Protein AF-A0AA35RRV5-F1 (afdb_monomer)

Secondary structure (DSSP, 8-state):
-HHHHTT-HHHHHHHHHHHHHH-TT-HHHHHHHHHHHHHHHHH-S-HHHIIIIIHHHHHHHHHHHHHTT---SHHHHHHHHHHHHHTT-HHHHHHHHHSTGGGG-S-HHHHHHHHHHHHHHTT-HHHHHHHHHHHHHH-TT-HHHHHHHHHHHHHHHHHHHHHHHHHHHHHHHTT-

pLDDT: mean 91.11, std 7.23, range [47.47, 96.81]

Foldseek 3Di:
DVCVVVLNLVVQLVVLVVVCVVPVLDPVSLLSNLVSLQSVLVPDPDVCCSQVPSLVVSQVSLVVCVVVVSLQALVSLVSNLVSCVVNLNLVVSLCCLVDPNVVNNPDPVVSLVSNLVSCVSVLVLVVNLVSLVVVCVVPVPPVVSVVVNVVSVVSVVVVVVVVVVVVVVVVVVVVD

Solvent-accessible surface area (backbone atoms only — not comparable to full-atom values): 9498 Å² total; per-residue (Å²): 113,70,37,62,79,75,63,40,31,68,61,37,24,54,52,24,49,53,48,22,69,76,38,71,88,45,58,66,33,52,53,47,24,38,49,22,31,49,51,42,30,70,66,41,89,50,64,63,53,18,65,72,46,31,47,55,51,33,44,55,52,46,51,52,39,52,75,68,70,66,72,81,49,45,71,57,49,52,52,47,46,52,48,30,55,77,69,70,37,45,70,63,37,37,52,43,52,76,35,78,66,27,67,50,44,83,50,64,70,59,47,52,48,58,42,40,54,24,26,60,76,67,68,36,41,70,60,32,46,56,51,43,53,56,50,37,71,76,44,74,83,46,60,71,56,54,54,52,44,54,51,39,53,52,52,51,50,51,50,55,54,51,52,56,50,53,54,52,51,51,60,54,63,76,73,114

Organism: Geodia barretti (NCBI:txid519541)

Nearest PDB structures (foldseek):
  7stx-assembly1_B  TM=9.625E-01  e=1.096E-08  Homo sapiens
  6vp9-assembly1_B  TM=9.640E-01  e=2.403E-08  Homo sapiens
  8g0l-assembly1_B  TM=9.563E-01  e=2.658E-07  Homo sapiens
  4hnx-assembly1_A  TM=7.054E-01  e=1.234E-01  Saccharomyces cerevisiae S288C
  5a31-assembly1_C  TM=7.204E-01  e=4.005E-01  Homo sapiens

Structure (mmCIF, N/CA/C/O backbone):
data_AF-A0AA35RRV5-F1
#
_entry.id   AF-A0AA35RRV5-F1
#
loop_
_atom_site.group_PDB
_atom_site.id
_atom_site.type_symbol
_atom_site.label_atom_id
_atom_site.label_alt_id
_atom_site.label_comp_id
_atom_site.label_asym_id
_atom_site.label_entity_id
_atom_site.label_seq_id
_atom_site.pdbx_PDB_ins_code
_atom_site.Cartn_x
_atom_site.Cartn_y
_atom_site.Cartn_z
_atom_site.occupancy
_atom_site.B_iso_or_equiv
_atom_site.auth_seq_id
_atom_site.auth_comp_id
_atom_site.auth_asym_id
_atom_site.auth_atom_id
_atom_site.pdbx_PDB_model_num
ATOM 1 N N . MET A 1 1 ? -21.941 7.706 11.791 1.00 73.69 1 MET A N 1
ATOM 2 C CA . MET A 1 1 ? -22.335 7.958 10.382 1.00 73.69 1 MET A CA 1
ATOM 3 C C . MET A 1 1 ? -22.720 9.409 10.072 1.00 73.69 1 MET A C 1
ATOM 5 O O . MET A 1 1 ? -22.272 9.906 9.049 1.00 73.69 1 MET A O 1
ATOM 9 N N . ALA A 1 2 ? -23.486 10.129 10.907 1.00 90.81 2 ALA A N 1
ATOM 10 C CA . ALA A 1 2 ? -23.876 11.521 10.605 1.00 90.81 2 ALA A CA 1
ATOM 11 C C . ALA A 1 2 ? -22.682 12.471 10.354 1.00 90.81 2 ALA A C 1
ATOM 13 O O . ALA A 1 2 ? -22.691 13.217 9.379 1.00 90.81 2 ALA A O 1
ATOM 14 N N . PHE A 1 3 ? -21.618 12.376 11.161 1.00 91.75 3 PHE A N 1
ATOM 15 C CA . PHE A 1 3 ? -20.411 13.197 10.983 1.00 91.75 3 PHE A CA 1
ATOM 16 C C . PHE A 1 3 ? -19.685 12.969 9.653 1.00 91.75 3 PHE A C 1
ATOM 18 O O . PHE A 1 3 ? -19.095 13.910 9.132 1.00 91.75 3 PHE A O 1
ATOM 25 N N . VAL A 1 4 ? -19.779 11.766 9.074 1.00 89.81 4 VAL A N 1
ATOM 26 C CA . VAL A 1 4 ? -19.206 11.458 7.752 1.00 89.81 4 VAL A CA 1
ATOM 27 C C . VAL A 1 4 ? -19.905 12.278 6.677 1.00 89.81 4 VAL A C 1
ATOM 29 O O . VAL A 1 4 ? -19.246 12.922 5.870 1.00 89.81 4 VAL A O 1
ATOM 32 N N . ARG A 1 5 ? -21.244 12.311 6.716 1.00 91.44 5 ARG A N 1
ATOM 33 C CA . ARG A 1 5 ? -22.073 13.039 5.743 1.00 91.44 5 ARG A CA 1
ATOM 34 C C . ARG A 1 5 ? -21.844 14.544 5.796 1.00 91.44 5 ARG A C 1
ATOM 36 O O . ARG A 1 5 ? -21.771 15.187 4.762 1.00 91.44 5 ARG A O 1
ATOM 43 N N . VAL A 1 6 ? -21.688 15.087 7.002 1.00 92.62 6 VAL A N 1
ATOM 44 C CA . VAL A 1 6 ? -21.362 16.509 7.215 1.00 92.62 6 VAL A CA 1
ATOM 45 C C . VAL A 1 6 ? -19.876 16.790 6.939 1.00 92.62 6 VAL A C 1
ATOM 47 O O . VAL A 1 6 ? -19.446 17.936 6.885 1.00 92.62 6 VAL A O 1
ATOM 50 N N . GLY A 1 7 ? -19.060 15.749 6.755 1.00 89.88 7 GLY A N 1
ATOM 51 C CA . GLY A 1 7 ? -17.643 15.885 6.460 1.00 89.88 7 GLY A CA 1
ATOM 52 C C . GLY A 1 7 ? -16.781 16.306 7.649 1.00 89.88 7 GLY A C 1
ATOM 53 O O . GLY A 1 7 ? -15.642 16.717 7.432 1.00 89.88 7 GLY A O 1
ATOM 54 N N . ASN A 1 8 ? -17.299 16.208 8.877 1.00 93.38 8 ASN A N 1
ATOM 55 C CA . ASN A 1 8 ? -16.575 16.537 10.101 1.00 93.38 8 ASN A CA 1
ATOM 56 C C . ASN A 1 8 ? -15.803 15.311 10.612 1.00 93.38 8 ASN A C 1
ATOM 58 O O . ASN A 1 8 ? -16.260 14.566 11.485 1.00 93.38 8 ASN A O 1
ATOM 62 N N . TYR A 1 9 ? -14.617 15.102 10.046 1.00 94.12 9 TYR A N 1
ATOM 63 C CA . TYR A 1 9 ? -13.812 13.907 10.303 1.00 94.12 9 TYR A CA 1
ATOM 64 C C . TYR A 1 9 ? -13.092 13.917 11.655 1.00 94.12 9 TYR A C 1
ATOM 66 O O . TYR A 1 9 ? -12.847 12.852 12.220 1.00 94.12 9 TYR A O 1
ATOM 74 N N . HIS A 1 10 ? -12.850 15.094 12.237 1.00 93.19 10 HIS A N 1
ATOM 75 C CA . HIS A 1 10 ? -12.338 15.193 13.603 1.00 93.19 10 HIS A CA 1
ATOM 76 C C . HIS A 1 10 ? -13.356 14.632 14.609 1.00 93.19 10 HIS A C 1
ATOM 78 O O . HIS A 1 10 ? -13.008 13.802 15.456 1.00 93.19 10 HIS A O 1
ATOM 84 N N . LYS A 1 11 ? -14.629 15.049 14.529 1.00 94.56 11 LYS A N 1
ATOM 85 C CA . LYS A 1 11 ? -15.677 14.503 15.408 1.00 94.56 11 LYS A CA 1
ATOM 86 C C . LYS A 1 11 ? -15.908 13.021 15.133 1.00 94.56 11 LYS A C 1
ATOM 88 O O . LYS A 1 11 ? -16.058 12.247 16.073 1.00 94.56 11 LYS A O 1
ATOM 93 N N . GLN A 1 12 ? -15.850 12.603 13.866 1.00 94.62 12 GLN A N 1
ATOM 94 C CA . GLN A 1 12 ? -15.926 11.187 13.508 1.00 94.62 12 GLN A CA 1
ATOM 95 C C . GLN A 1 12 ? -14.829 10.358 14.193 1.00 94.62 12 GLN A C 1
ATOM 97 O O . GLN A 1 12 ? -15.139 9.319 14.774 1.00 94.62 12 GLN A O 1
ATOM 102 N N . GLN A 1 13 ? -13.577 10.827 14.181 1.00 94.81 13 GLN A N 1
ATOM 103 C CA . GLN A 1 13 ? -12.460 10.152 14.843 1.00 94.81 13 GLN A CA 1
ATOM 104 C C . GLN A 1 13 ? -12.695 10.013 16.355 1.00 94.81 13 GLN A C 1
ATOM 106 O O . GLN A 1 13 ? -12.454 8.943 16.915 1.00 94.81 13 GLN A O 1
ATOM 111 N N . GLN A 1 14 ? -13.177 11.072 17.017 1.00 95.19 14 GLN A N 1
ATOM 112 C CA . GLN A 1 14 ? -13.487 11.046 18.451 1.00 95.19 14 GLN A CA 1
ATOM 113 C C . GLN A 1 14 ? -14.603 10.047 18.772 1.00 95.19 14 GLN A C 1
ATOM 115 O O . GLN A 1 14 ? -14.456 9.236 19.685 1.00 95.19 14 GLN A O 1
ATOM 120 N N . THR A 1 15 ? -15.689 10.057 17.997 1.00 94.88 15 THR A N 1
ATOM 121 C CA . THR A 1 15 ? -16.793 9.108 18.173 1.00 94.88 15 THR A CA 1
ATOM 122 C C . THR A 1 15 ? -16.344 7.669 17.920 1.00 94.88 15 THR A C 1
ATOM 124 O O . THR A 1 15 ? -16.680 6.786 18.701 1.00 94.88 15 THR A O 1
ATOM 127 N N . ALA A 1 16 ? -15.544 7.417 16.881 1.00 93.94 16 ALA A N 1
ATOM 128 C CA . ALA A 1 16 ? -15.010 6.084 16.600 1.00 93.94 16 ALA A CA 1
ATOM 129 C C . ALA A 1 16 ? -14.109 5.575 17.739 1.00 93.94 16 ALA A C 1
ATOM 131 O O . ALA A 1 16 ? -14.199 4.415 18.130 1.00 93.94 16 ALA A O 1
ATOM 132 N N . LEU A 1 17 ? -13.297 6.455 18.336 1.00 93.81 17 LEU A N 1
ATOM 133 C CA . LEU A 1 17 ? -12.502 6.115 19.515 1.00 93.81 17 LEU A CA 1
ATOM 134 C C . LEU A 1 17 ? -13.379 5.761 20.725 1.00 93.81 17 LEU A C 1
ATOM 136 O O . LEU A 1 17 ? -13.074 4.804 21.431 1.00 93.81 17 LEU A O 1
ATOM 140 N N . GLN A 1 18 ? -14.448 6.517 20.978 1.00 94.44 18 GLN A N 1
ATOM 141 C CA . GLN A 1 18 ? -15.387 6.219 22.065 1.00 94.44 18 GLN A CA 1
ATOM 142 C C . GLN A 1 18 ? -16.092 4.876 21.846 1.00 94.44 18 GLN A C 1
ATOM 144 O O . GLN A 1 18 ? -16.173 4.080 22.776 1.00 94.44 18 GLN A O 1
ATOM 149 N N . LEU A 1 19 ? -16.526 4.594 20.614 1.00 93.12 19 LEU A N 1
ATOM 150 C CA . LEU A 1 19 ? -17.143 3.317 20.250 1.00 93.12 19 LEU A CA 1
ATOM 151 C C . LEU A 1 19 ? -16.184 2.144 20.442 1.00 93.12 19 LEU A C 1
ATOM 153 O O . LEU A 1 19 ? -16.567 1.143 21.034 1.00 93.12 19 LEU A O 1
ATOM 157 N N . HIS A 1 20 ? -14.931 2.283 20.009 1.00 91.31 20 HIS A N 1
ATOM 158 C CA . HIS A 1 20 ? -13.929 1.242 20.216 1.00 91.31 20 HIS A CA 1
ATOM 159 C C . HIS A 1 20 ? -13.627 1.013 21.705 1.00 91.31 20 HIS A C 1
ATOM 161 O O . HIS A 1 20 ? -13.452 -0.121 22.127 1.00 91.31 20 HIS A O 1
ATOM 167 N N . LYS A 1 21 ? -13.611 2.069 22.531 1.00 91.94 21 LYS A N 1
ATOM 168 C CA . LYS A 1 21 ? -13.452 1.921 23.988 1.00 91.94 21 LYS A CA 1
ATOM 169 C C . LYS A 1 21 ? -14.642 1.215 24.642 1.00 91.94 21 LYS A C 1
ATOM 171 O O . LYS A 1 21 ? -14.437 0.454 25.578 1.00 91.94 21 LYS A O 1
ATOM 176 N N . ALA A 1 22 ? -15.860 1.488 24.176 1.00 93.00 22 ALA A N 1
ATOM 177 C CA . ALA A 1 22 ? -17.070 0.847 24.683 1.00 93.00 22 ALA A CA 1
ATOM 178 C C . ALA A 1 22 ? -17.194 -0.616 24.225 1.00 93.00 22 ALA A C 1
ATOM 180 O O . ALA A 1 22 ? -17.706 -1.445 24.970 1.00 93.00 22 ALA A O 1
ATOM 181 N N . PHE A 1 23 ? -16.701 -0.931 23.023 1.00 90.38 23 PHE A N 1
ATOM 182 C CA . PHE A 1 23 ? -16.765 -2.261 22.415 1.00 90.38 23 PHE A CA 1
ATOM 183 C C . PHE A 1 23 ? -15.394 -2.658 21.831 1.00 90.38 23 PHE A C 1
ATOM 185 O O . PHE A 1 23 ? -15.196 -2.566 20.613 1.00 90.38 23 PHE A O 1
ATOM 192 N N . PRO A 1 24 ? -14.434 -3.081 22.678 1.00 83.19 24 PRO A N 1
ATOM 193 C CA . PRO A 1 24 ? -13.053 -3.345 22.259 1.00 83.19 24 PRO A CA 1
ATOM 194 C C . PRO A 1 24 ? -12.903 -4.499 21.265 1.00 83.19 24 PRO A C 1
ATOM 196 O O . PRO A 1 24 ? -12.000 -4.461 20.430 1.00 83.19 24 PRO A O 1
ATOM 199 N N . ASP A 1 25 ? -13.798 -5.485 21.333 1.00 81.31 25 ASP A N 1
ATOM 200 C CA . ASP A 1 25 ? -13.761 -6.694 20.499 1.00 81.31 25 ASP A CA 1
ATOM 201 C C . ASP A 1 25 ? -14.240 -6.444 19.060 1.00 81.31 25 ASP A C 1
ATOM 203 O O . ASP A 1 25 ? -14.074 -7.282 18.178 1.00 81.31 25 ASP A O 1
ATOM 207 N N . ASN A 1 26 ? -14.831 -5.275 18.793 1.00 78.50 26 ASN A N 1
ATOM 208 C CA . ASN A 1 26 ? -15.339 -4.924 17.474 1.00 78.50 26 ASN A CA 1
ATOM 209 C C . ASN A 1 26 ? -14.251 -4.204 16.654 1.00 78.50 26 ASN A C 1
ATOM 211 O O . ASN A 1 26 ? -14.085 -2.980 16.739 1.00 78.50 26 ASN A O 1
ATOM 215 N N . GLY A 1 27 ? -13.509 -4.981 15.859 1.00 76.88 27 GLY A N 1
ATOM 216 C CA . GLY A 1 27 ? -12.431 -4.506 14.977 1.00 76.88 27 GLY A CA 1
ATOM 217 C C . GLY A 1 27 ? -12.799 -3.333 14.054 1.00 76.88 27 GLY A C 1
ATOM 218 O O . GLY A 1 27 ? -12.081 -2.324 14.044 1.00 76.88 27 GLY A O 1
ATOM 219 N N . PRO A 1 28 ? -13.974 -3.346 13.390 1.00 88.00 28 PRO A N 1
ATOM 220 C CA . PRO A 1 28 ? -14.439 -2.243 12.553 1.00 88.00 28 PRO A CA 1
ATOM 221 C C . PRO A 1 28 ? -14.373 -0.847 13.187 1.00 88.00 28 PRO A C 1
ATOM 223 O O . PRO A 1 28 ? -14.021 0.115 12.503 1.00 88.00 28 PRO A O 1
ATOM 226 N N . TYR A 1 29 ? -14.663 -0.691 14.485 1.00 91.25 29 TYR A N 1
ATOM 227 C CA . TYR A 1 29 ? -14.633 0.627 15.137 1.00 91.25 29 TYR A CA 1
ATOM 228 C C . TYR A 1 29 ? -13.220 1.209 15.229 1.00 91.25 29 TYR A C 1
ATOM 230 O O . TYR A 1 29 ? -13.038 2.427 15.107 1.00 91.25 29 TYR A O 1
ATOM 238 N N . TYR A 1 30 ? -12.214 0.348 15.384 1.00 92.12 30 TYR A N 1
ATOM 239 C CA . TYR A 1 30 ? -10.816 0.755 15.336 1.00 92.12 30 TYR A CA 1
ATOM 240 C C . TYR A 1 30 ? -10.438 1.238 13.932 1.00 92.12 30 TYR A C 1
ATOM 242 O O . TYR A 1 30 ? -9.926 2.349 13.761 1.00 92.12 30 TYR A O 1
ATOM 250 N N . CYS A 1 31 ? -10.794 0.461 12.911 1.00 93.06 31 CYS A N 1
ATOM 251 C CA . CYS A 1 31 ? -10.559 0.802 11.511 1.00 93.06 31 CYS A CA 1
ATOM 252 C C . CYS A 1 31 ? -11.310 2.076 11.085 1.00 93.06 31 CYS A C 1
ATOM 254 O O . CYS A 1 31 ? -10.772 2.891 10.338 1.00 93.06 31 CYS A O 1
ATOM 256 N N . TRP A 1 32 ? -12.502 2.348 11.625 1.00 94.50 32 TRP A N 1
ATOM 257 C CA . TRP A 1 32 ? -13.216 3.611 11.391 1.00 94.50 32 TRP A CA 1
ATOM 258 C C . TRP A 1 32 ? -12.489 4.817 11.970 1.00 94.50 32 TRP A C 1
ATOM 260 O O . TRP A 1 32 ? -12.503 5.895 11.365 1.00 94.50 32 TRP A O 1
ATOM 270 N N . ARG A 1 33 ? -11.836 4.660 13.126 1.00 94.75 33 ARG A N 1
ATOM 271 C CA . ARG A 1 33 ? -10.990 5.713 13.691 1.00 94.75 33 ARG A CA 1
ATOM 272 C C . ARG A 1 33 ? -9.816 6.002 12.759 1.00 94.75 33 ARG A C 1
ATOM 274 O O . ARG A 1 33 ? -9.567 7.172 12.478 1.00 94.75 33 ARG A O 1
ATOM 281 N N . VAL A 1 34 ? -9.139 4.966 12.263 1.00 96.00 34 VAL A N 1
ATOM 282 C CA . VAL A 1 34 ? -8.026 5.108 11.308 1.00 96.00 34 VAL A CA 1
ATOM 283 C C . VAL A 1 34 ? -8.503 5.761 10.012 1.00 96.00 34 VAL A C 1
ATOM 285 O O . VAL A 1 34 ? -7.933 6.764 9.588 1.00 96.00 34 VAL A O 1
ATOM 288 N N . MET A 1 35 ? -9.608 5.286 9.437 1.00 95.75 35 MET A N 1
ATOM 289 C CA . MET A 1 35 ? -10.195 5.868 8.230 1.00 95.75 35 MET A CA 1
ATOM 290 C C . MET A 1 35 ? -10.550 7.346 8.427 1.00 95.75 35 MET A C 1
ATOM 292 O O . MET A 1 35 ? -10.286 8.168 7.558 1.00 95.75 35 MET A O 1
ATOM 296 N N . SER A 1 36 ? -11.073 7.730 9.596 1.00 95.50 36 SER A N 1
ATOM 297 C CA . SER A 1 36 ? -11.361 9.140 9.904 1.00 95.50 36 SER A CA 1
ATOM 298 C C . SER A 1 36 ? -10.101 10.013 9.887 1.00 95.50 36 SER A C 1
ATOM 300 O O . SER A 1 36 ? -10.171 11.182 9.521 1.00 95.50 36 SER A O 1
ATOM 302 N N . ILE A 1 37 ? -8.943 9.470 10.274 1.00 95.50 37 ILE A N 1
ATOM 303 C CA . ILE A 1 37 ? -7.653 10.174 10.210 1.00 95.50 37 ILE A CA 1
ATOM 304 C C . ILE A 1 37 ? -7.185 10.296 8.758 1.00 95.50 37 ILE A C 1
ATOM 306 O O . ILE A 1 37 ? -6.778 11.376 8.338 1.00 95.50 37 ILE A O 1
ATOM 310 N N . VAL A 1 38 ? -7.313 9.229 7.966 1.00 95.31 38 VAL A N 1
ATOM 311 C CA . VAL A 1 38 ? -7.008 9.269 6.525 1.00 95.31 38 VAL A CA 1
ATOM 312 C C . VAL A 1 38 ? -7.881 10.303 5.811 1.00 95.31 38 VAL A C 1
ATOM 314 O O . VAL A 1 38 ? -7.393 11.069 4.984 1.00 95.31 38 VAL A O 1
ATOM 317 N N . MET A 1 39 ? -9.161 10.393 6.171 1.00 94.88 39 MET A N 1
ATOM 318 C CA . MET A 1 39 ? -10.071 11.391 5.612 1.00 94.88 39 MET A CA 1
ATOM 319 C C . MET A 1 39 ? -9.723 12.825 6.044 1.00 94.88 39 MET A C 1
ATOM 321 O O . MET A 1 39 ? -9.932 13.754 5.264 1.00 94.88 39 MET A O 1
ATOM 325 N N . GLN A 1 40 ? -9.162 13.023 7.245 1.00 93.50 40 GLN A N 1
ATOM 326 C CA . GLN A 1 40 ? -8.601 14.318 7.662 1.00 93.50 40 GLN A CA 1
ATOM 327 C C . GLN A 1 40 ? -7.380 14.695 6.820 1.00 93.50 40 GLN A C 1
ATOM 329 O O . GLN A 1 40 ? -7.339 15.815 6.322 1.00 93.50 40 GLN A O 1
ATOM 334 N N . ALA A 1 41 ? -6.458 13.756 6.580 1.00 93.44 41 ALA A N 1
ATOM 335 C CA . ALA A 1 41 ? -5.323 13.963 5.675 1.00 93.44 41 ALA A CA 1
ATOM 336 C C . ALA A 1 41 ? -5.769 14.296 4.243 1.00 93.44 41 ALA A C 1
ATOM 338 O O . ALA A 1 41 ? -5.157 15.113 3.570 1.00 93.44 41 ALA A O 1
ATOM 339 N N . HIS A 1 42 ? -6.849 13.675 3.765 1.00 91.19 42 HIS A N 1
ATOM 340 C CA . HIS A 1 42 ? -7.356 13.938 2.420 1.00 91.19 42 HIS A CA 1
ATOM 341 C C . HIS A 1 42 ? -8.011 15.320 2.281 1.00 91.19 42 HIS A C 1
ATOM 343 O O . HIS A 1 42 ? -7.933 15.928 1.219 1.00 91.19 42 HIS A O 1
ATOM 349 N N . LYS A 1 43 ? -8.671 15.817 3.337 1.00 89.25 43 LYS A N 1
ATOM 350 C CA . LYS A 1 43 ? -9.338 17.129 3.325 1.00 89.25 43 LYS A CA 1
ATOM 351 C C . LYS A 1 43 ? -8.470 18.291 3.785 1.00 89.25 43 LYS A C 1
ATOM 353 O O . LYS A 1 43 ? -8.894 19.433 3.619 1.00 89.25 43 LYS A O 1
ATOM 358 N N . SER A 1 44 ? -7.323 18.041 4.409 1.00 85.00 44 SER A N 1
ATOM 359 C CA . SER A 1 44 ? -6.449 19.126 4.840 1.00 85.00 44 SER A CA 1
ATOM 360 C C . SER A 1 44 ? -5.964 19.901 3.619 1.00 85.00 44 SER A C 1
ATOM 362 O O . SER A 1 44 ? -5.321 19.338 2.739 1.00 85.00 44 SER A O 1
ATOM 364 N N . THR A 1 45 ? -6.257 21.199 3.584 1.00 76.50 45 THR A N 1
ATOM 365 C CA . THR A 1 45 ? -5.728 22.136 2.582 1.00 76.50 45 THR A CA 1
ATOM 366 C C . THR A 1 45 ? -4.211 22.278 2.677 1.00 76.50 45 THR A C 1
ATOM 368 O O . THR A 1 45 ? -3.561 22.621 1.697 1.00 76.50 45 THR A O 1
ATOM 371 N N . ASP A 1 46 ? -3.651 21.991 3.852 1.00 78.38 46 ASP A N 1
ATOM 372 C CA . ASP A 1 46 ? -2.218 21.951 4.093 1.00 78.38 46 ASP A CA 1
ATOM 373 C C . ASP A 1 46 ? -1.682 20.519 3.926 1.00 78.38 46 ASP A C 1
ATOM 375 O O . ASP A 1 46 ? -1.836 19.662 4.804 1.00 78.38 46 ASP A O 1
ATOM 379 N N . GLY A 1 47 ? -1.042 20.256 2.783 1.00 75.81 47 GLY A N 1
ATOM 380 C CA . GLY A 1 47 ? -0.403 18.970 2.493 1.00 75.81 47 GLY A CA 1
ATOM 381 C C . GLY A 1 47 ? 0.724 18.611 3.472 1.00 75.81 47 GLY A C 1
ATOM 382 O O . GLY A 1 47 ? 1.035 17.430 3.640 1.00 75.81 47 GLY A O 1
ATOM 383 N N . SER A 1 48 ? 1.294 19.597 4.176 1.00 80.69 48 SER A N 1
ATOM 384 C CA . SER A 1 48 ? 2.301 19.361 5.212 1.00 80.69 48 SER A CA 1
ATOM 385 C C . SER A 1 48 ? 1.701 18.622 6.406 1.00 80.69 48 SER A C 1
ATOM 387 O O . SER A 1 48 ? 2.266 17.631 6.863 1.00 80.69 48 SER A O 1
ATOM 389 N N . LEU A 1 49 ? 0.514 19.019 6.876 1.00 84.81 49 LEU A N 1
ATOM 390 C CA . LEU A 1 49 ? -0.190 18.369 7.994 1.00 84.81 49 LEU A CA 1
ATOM 391 C C . LEU A 1 49 ? -0.610 16.926 7.671 1.00 84.81 49 LEU A C 1
ATOM 393 O O . LEU A 1 49 ? -0.515 16.042 8.529 1.00 84.81 49 LEU A O 1
ATOM 397 N N . ALA A 1 50 ? -1.028 16.668 6.428 1.00 86.31 50 ALA A N 1
ATOM 398 C CA . ALA A 1 50 ? -1.349 15.320 5.960 1.00 86.31 50 ALA A CA 1
ATOM 399 C C . ALA A 1 50 ? -0.159 14.364 6.128 1.00 86.31 50 ALA A C 1
ATOM 401 O O . ALA A 1 50 ? -0.296 13.305 6.748 1.00 86.31 50 ALA A O 1
ATOM 402 N N . ASN A 1 51 ? 1.010 14.772 5.629 1.00 86.88 51 ASN A N 1
ATOM 403 C CA . ASN A 1 51 ? 2.209 13.936 5.583 1.00 86.88 51 ASN A CA 1
ATOM 404 C C . ASN A 1 51 ? 2.991 13.916 6.903 1.00 86.88 51 ASN A C 1
ATOM 406 O O . ASN A 1 51 ? 3.559 12.886 7.256 1.00 86.88 51 ASN A O 1
ATOM 410 N N . SER A 1 52 ? 3.010 15.022 7.650 1.00 88.38 52 SER A N 1
ATOM 411 C CA . SER A 1 52 ? 3.781 15.138 8.898 1.00 88.38 52 SER A CA 1
ATOM 412 C C . SER A 1 52 ? 3.050 14.595 10.127 1.00 88.38 52 SER A C 1
ATOM 414 O O . SER A 1 52 ? 3.702 14.166 11.079 1.00 88.38 52 SER A O 1
ATOM 416 N N . MET A 1 53 ? 1.711 14.583 10.124 1.00 91.75 53 MET A N 1
ATOM 417 C CA . MET A 1 53 ? 0.925 14.252 11.315 1.00 91.75 53 MET A CA 1
ATOM 418 C C . MET A 1 53 ? -0.110 13.154 11.068 1.00 91.75 53 MET A C 1
ATOM 420 O O . MET A 1 53 ? -0.060 12.106 11.718 1.00 91.75 53 MET A O 1
ATOM 424 N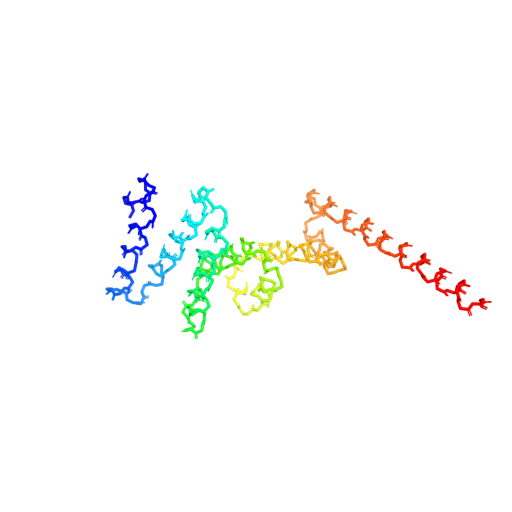 N . PHE A 1 54 ? -1.061 13.370 10.155 1.00 93.81 54 PHE A N 1
ATOM 425 C CA . PHE A 1 54 ? -2.230 12.493 10.043 1.00 93.81 54 PHE A CA 1
ATOM 426 C C . PHE A 1 54 ? -1.881 11.101 9.512 1.00 93.81 54 PHE A C 1
ATOM 428 O O . PHE A 1 54 ? -2.238 10.102 10.140 1.00 93.81 54 PHE A O 1
ATOM 435 N N . LEU A 1 55 ? -1.164 11.008 8.391 1.00 95.06 55 LEU A N 1
ATOM 436 C CA . LEU A 1 55 ? -0.784 9.712 7.831 1.00 95.06 55 LEU A CA 1
ATOM 437 C C . LEU A 1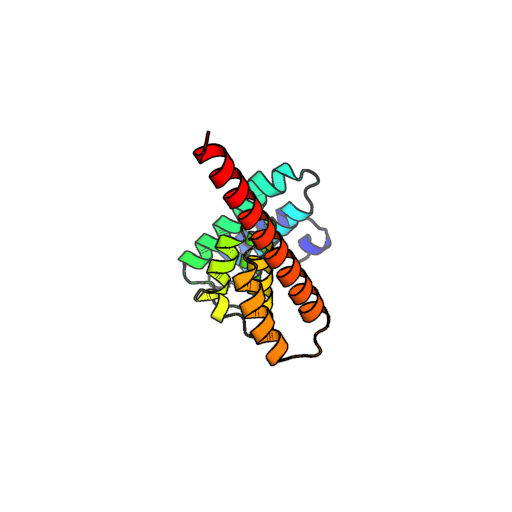 55 ? 0.167 8.935 8.760 1.00 95.06 55 LEU A C 1
ATOM 439 O O . LEU A 1 55 ? -0.096 7.752 8.978 1.00 95.06 55 LEU A O 1
ATOM 443 N N . PRO A 1 56 ? 1.219 9.532 9.364 1.00 95.94 56 PRO A N 1
ATOM 444 C CA . PRO A 1 56 ? 2.051 8.844 10.361 1.00 95.94 56 PRO A CA 1
ATOM 445 C C . PRO A 1 56 ? 1.262 8.327 11.565 1.00 95.94 56 PRO A C 1
ATOM 447 O O . PRO A 1 56 ? 1.532 7.239 12.071 1.00 95.94 56 PRO A O 1
ATOM 450 N N . LEU A 1 57 ? 0.260 9.081 12.026 1.00 96.12 57 LEU A N 1
ATOM 451 C CA . LEU A 1 57 ? -0.616 8.629 13.103 1.00 96.12 57 LEU A CA 1
ATOM 452 C C . LEU A 1 57 ? -1.476 7.432 12.674 1.00 96.12 57 LEU A C 1
ATOM 454 O O . LEU A 1 57 ? -1.635 6.492 13.452 1.00 96.12 57 LEU A O 1
ATOM 458 N N . ALA A 1 58 ? -2.030 7.458 11.459 1.00 96.75 58 ALA A N 1
ATOM 459 C CA . ALA A 1 58 ? -2.820 6.353 10.919 1.00 96.75 58 ALA A CA 1
ATOM 460 C C . ALA A 1 58 ? -1.989 5.065 10.810 1.00 96.75 58 ALA A C 1
ATOM 462 O O . ALA A 1 58 ? -2.451 4.006 11.229 1.00 96.75 58 ALA A O 1
ATOM 463 N N . GLU A 1 59 ? -0.750 5.163 10.324 1.00 96.50 59 GLU A N 1
ATOM 464 C CA . GLU A 1 59 ? 0.169 4.024 10.230 1.00 96.50 59 GLU A CA 1
ATOM 465 C C . GLU A 1 59 ? 0.474 3.436 11.607 1.00 96.50 59 GLU A C 1
ATOM 467 O O . GLU A 1 59 ? 0.257 2.245 11.801 1.00 96.50 59 GLU A O 1
ATOM 472 N N . LYS A 1 60 ? 0.872 4.262 12.586 1.00 96.69 60 LYS A N 1
ATOM 473 C CA . LYS A 1 60 ? 1.152 3.797 13.958 1.00 96.69 60 LYS A CA 1
ATOM 474 C C . LYS A 1 60 ? -0.032 3.057 14.578 1.00 96.69 60 LYS A C 1
ATOM 476 O O . LYS A 1 60 ? 0.146 2.093 15.320 1.00 96.69 60 LYS A O 1
ATOM 481 N N . LEU A 1 61 ? -1.255 3.511 14.299 1.00 95.00 61 LEU A N 1
ATOM 482 C CA . LEU A 1 61 ? -2.457 2.823 14.763 1.00 95.00 61 LEU A CA 1
ATOM 483 C C . LEU A 1 61 ? -2.631 1.466 14.073 1.00 95.00 61 LEU A C 1
ATOM 485 O O . LEU A 1 61 ? -2.963 0.502 14.760 1.00 95.00 61 LEU A O 1
ATOM 489 N N . MET A 1 62 ? -2.390 1.364 12.766 1.00 95.25 62 MET A N 1
ATOM 490 C CA . MET A 1 62 ? -2.453 0.076 12.067 1.00 95.25 62 MET A CA 1
ATOM 491 C C . MET A 1 62 ? -1.358 -0.881 12.537 1.00 95.25 62 MET A C 1
ATOM 493 O O . MET A 1 62 ? -1.654 -2.034 12.819 1.00 95.25 62 MET A O 1
ATOM 497 N N . GLU A 1 63 ? -0.126 -0.410 12.722 1.00 94.88 63 GLU A N 1
ATOM 498 C CA . GLU A 1 63 ? 0.976 -1.225 13.247 1.00 94.88 63 GLU A CA 1
ATOM 499 C C . GLU A 1 63 ? 0.677 -1.771 14.638 1.00 94.88 63 GLU A C 1
ATOM 501 O O . GLU A 1 63 ? 0.891 -2.952 14.899 1.00 94.88 63 GLU A O 1
ATOM 506 N N . LYS A 1 64 ? 0.130 -0.930 15.524 1.00 93.62 64 LYS A N 1
ATOM 507 C CA . LYS A 1 64 ? -0.322 -1.376 16.843 1.00 93.62 64 LYS A CA 1
ATOM 508 C C . LYS A 1 64 ? -1.370 -2.486 16.718 1.00 93.62 64 LYS A C 1
ATOM 510 O O . LYS A 1 64 ? -1.314 -3.470 17.445 1.00 93.62 64 LYS A O 1
ATOM 515 N N . TYR A 1 65 ? -2.310 -2.335 15.793 1.00 90.88 65 TYR A N 1
ATOM 516 C CA . TYR A 1 65 ? -3.386 -3.301 15.586 1.00 90.88 65 TYR A CA 1
ATOM 517 C C . TYR A 1 65 ? -2.879 -4.633 15.007 1.00 90.88 65 TYR A C 1
ATOM 519 O O . TYR A 1 65 ? -3.316 -5.704 15.429 1.00 90.88 65 TYR A O 1
ATOM 527 N N . VAL A 1 66 ? -1.883 -4.566 14.119 1.00 92.25 66 VAL A N 1
ATOM 528 C CA . VAL A 1 66 ? -1.143 -5.727 13.605 1.00 92.25 66 VAL A CA 1
ATOM 529 C C . VAL A 1 66 ? -0.359 -6.419 14.723 1.00 92.25 66 VAL A C 1
ATOM 531 O O . VAL A 1 66 ? -0.425 -7.640 14.843 1.00 92.25 66 VAL A O 1
ATOM 534 N N . ALA A 1 67 ? 0.342 -5.664 15.575 1.00 91.25 67 ALA A N 1
ATOM 535 C CA . ALA A 1 67 ? 1.109 -6.209 16.696 1.00 91.25 67 ALA A CA 1
ATOM 536 C C . ALA A 1 67 ? 0.219 -6.931 17.723 1.00 91.25 67 ALA A C 1
ATOM 538 O O . ALA A 1 67 ? 0.621 -7.941 18.297 1.00 91.25 67 ALA A O 1
ATOM 539 N N . GLU A 1 68 ? -1.013 -6.453 17.910 1.00 89.00 68 GLU A N 1
ATOM 540 C CA . GLU A 1 68 ? -2.028 -7.102 18.745 1.00 89.00 68 GLU A CA 1
ATOM 541 C C . GLU A 1 68 ? -2.662 -8.347 18.089 1.00 89.00 68 GLU A C 1
ATOM 543 O O . GLU A 1 68 ? -3.488 -8.994 18.727 1.00 89.00 68 GLU A O 1
ATOM 548 N N . LYS A 1 69 ? -2.276 -8.707 16.851 1.00 80.25 69 LYS A N 1
ATOM 549 C CA . LYS A 1 69 ? -2.839 -9.819 16.055 1.00 80.25 69 LYS A CA 1
ATOM 550 C C . LYS A 1 69 ? -4.366 -9.770 15.938 1.00 80.25 69 LYS A C 1
ATOM 552 O O . LYS A 1 69 ? -5.027 -10.797 16.004 1.00 80.25 69 LYS A O 1
ATOM 557 N N . LYS A 1 70 ? -4.919 -8.565 15.793 1.00 79.81 70 LYS A N 1
ATOM 558 C CA . LYS A 1 70 ? -6.369 -8.341 15.660 1.00 79.81 70 LYS A CA 1
ATOM 559 C C . LYS A 1 70 ? -6.822 -8.112 14.216 1.00 79.81 70 LYS A C 1
ATOM 561 O O . LYS A 1 70 ? -8.008 -7.922 13.984 1.00 79.81 70 LYS A O 1
ATOM 566 N N . LEU A 1 71 ? -5.876 -8.065 13.276 1.00 83.50 71 LEU A N 1
ATOM 567 C CA . LEU A 1 71 ? -6.124 -7.776 11.868 1.00 83.50 71 LEU A CA 1
ATOM 568 C C . LEU A 1 71 ? -6.396 -9.080 11.104 1.00 83.50 71 LEU A C 1
ATOM 570 O O . LEU A 1 71 ? -5.468 -9.687 10.569 1.00 83.50 71 LEU A O 1
ATOM 574 N N . ASP A 1 72 ? -7.662 -9.486 11.055 1.00 84.75 72 ASP A N 1
ATOM 575 C CA . ASP A 1 72 ? -8.079 -10.778 10.480 1.00 84.75 72 ASP A CA 1
ATOM 576 C C . ASP A 1 72 ? -8.954 -10.631 9.227 1.00 84.75 72 ASP A C 1
ATOM 578 O O . ASP A 1 72 ? -9.287 -11.613 8.558 1.00 84.75 72 ASP A O 1
ATOM 582 N N . VAL A 1 73 ? -9.335 -9.398 8.894 1.00 90.75 73 VAL A N 1
ATOM 583 C CA . VAL A 1 73 ? -10.303 -9.101 7.840 1.00 90.75 73 VAL A CA 1
ATOM 584 C C . VAL A 1 73 ? -9.621 -8.407 6.659 1.00 90.75 73 VAL A C 1
ATOM 586 O O . VAL A 1 73 ? -8.792 -7.509 6.821 1.00 90.75 73 VAL A O 1
ATOM 589 N N . GLU A 1 74 ? -9.988 -8.818 5.443 1.00 92.94 74 GLU A N 1
ATOM 590 C CA . GLU A 1 74 ? -9.405 -8.336 4.185 1.00 92.94 74 GLU A CA 1
ATOM 591 C C . GLU A 1 74 ? -9.483 -6.806 4.048 1.00 92.94 74 GLU A C 1
ATOM 593 O O . GLU A 1 74 ? -8.512 -6.155 3.662 1.00 92.94 74 GLU A O 1
ATOM 598 N N . GLU A 1 75 ? -10.618 -6.210 4.403 1.00 92.38 75 GLU A N 1
ATOM 599 C CA . GLU A 1 75 ? -10.851 -4.769 4.334 1.00 92.38 75 GLU A CA 1
ATOM 600 C C . GLU A 1 75 ? -9.912 -3.974 5.254 1.00 92.38 75 GLU A C 1
ATOM 602 O O . GLU A 1 75 ? -9.524 -2.847 4.935 1.00 92.38 75 GLU A O 1
ATOM 607 N N . GLU A 1 76 ? -9.503 -4.558 6.378 1.00 93.00 76 GLU A N 1
ATOM 608 C CA . GLU A 1 76 ? -8.591 -3.925 7.329 1.00 93.00 76 GLU A CA 1
ATOM 609 C C . GLU A 1 76 ? -7.147 -3.972 6.814 1.00 93.00 76 GLU A C 1
ATOM 611 O O . GLU A 1 76 ? -6.411 -2.987 6.927 1.00 93.00 76 GLU A O 1
ATOM 616 N N . VAL A 1 77 ? -6.762 -5.073 6.159 1.00 94.62 77 VAL A N 1
ATOM 617 C CA . VAL A 1 77 ? -5.489 -5.172 5.428 1.00 94.62 77 VAL A CA 1
ATOM 618 C C . VAL A 1 77 ? -5.438 -4.135 4.310 1.00 94.62 77 VAL A C 1
ATOM 620 O O . VAL A 1 77 ? -4.454 -3.406 4.192 1.00 94.62 77 VAL A O 1
ATOM 623 N N . LYS A 1 78 ? -6.513 -3.997 3.525 1.00 94.94 78 LYS A N 1
ATOM 624 C CA . LYS A 1 78 ? -6.597 -2.985 2.458 1.00 94.94 78 LYS A CA 1
ATOM 625 C C . LYS A 1 78 ? -6.482 -1.564 3.004 1.00 94.94 78 LYS A C 1
ATOM 627 O O . LYS A 1 78 ? -5.791 -0.739 2.409 1.00 94.94 78 LYS A O 1
ATOM 632 N N . LEU A 1 79 ? -7.089 -1.280 4.160 1.00 95.88 79 LEU A N 1
ATOM 633 C CA . LEU A 1 79 ? -6.916 0.001 4.846 1.00 95.88 79 LEU A CA 1
ATOM 634 C C . LEU A 1 79 ? -5.448 0.246 5.217 1.00 95.88 79 LEU A C 1
ATOM 636 O O . LEU A 1 79 ? -4.947 1.349 4.999 1.00 95.88 79 LEU A O 1
ATOM 640 N N . TYR A 1 80 ? -4.741 -0.766 5.725 1.00 96.38 80 TYR A N 1
ATOM 641 C CA . TYR A 1 80 ? -3.321 -0.625 6.040 1.00 96.38 80 TYR A CA 1
ATOM 642 C C . TYR A 1 80 ? -2.478 -0.336 4.791 1.00 96.38 80 TYR A C 1
ATOM 644 O O . TYR A 1 80 ? -1.695 0.615 4.781 1.00 96.38 80 TYR A O 1
ATOM 652 N N . LEU A 1 81 ? -2.691 -1.102 3.719 1.00 96.50 81 LEU A N 1
ATOM 653 C CA . LEU A 1 81 ? -1.989 -0.924 2.447 1.00 96.50 81 LEU A CA 1
ATOM 654 C C . LEU A 1 81 ? -2.239 0.460 1.840 1.00 96.50 81 LEU A C 1
ATOM 656 O O . LEU A 1 81 ? -1.295 1.090 1.366 1.00 96.50 81 LEU A O 1
ATOM 660 N N . MET A 1 82 ? -3.470 0.972 1.926 1.00 96.19 82 MET A N 1
ATOM 661 C CA . MET A 1 82 ? -3.807 2.330 1.491 1.00 96.19 82 MET A CA 1
ATOM 662 C C . MET A 1 82 ? -3.057 3.395 2.307 1.00 96.19 82 MET A C 1
ATOM 664 O O . MET A 1 82 ? -2.623 4.405 1.753 1.00 96.19 82 MET A O 1
ATOM 668 N N . VAL A 1 83 ? -2.906 3.210 3.624 1.00 96.62 83 VAL A N 1
ATOM 669 C CA . VAL A 1 83 ? -2.140 4.150 4.463 1.00 96.62 83 VAL A CA 1
ATOM 670 C C . VAL A 1 83 ? -0.670 4.178 4.038 1.00 96.62 83 VAL A C 1
ATOM 672 O O . VAL A 1 83 ? -0.115 5.264 3.880 1.00 96.62 83 VAL A O 1
ATOM 675 N N . LEU A 1 84 ? -0.059 3.012 3.809 1.00 96.69 84 LEU A N 1
ATOM 676 C CA . LEU A 1 84 ? 1.335 2.905 3.358 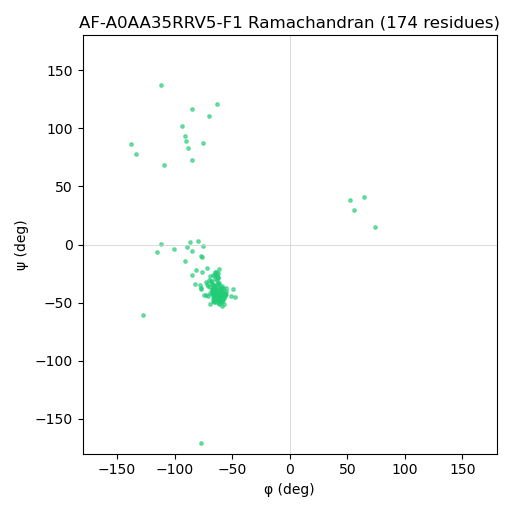1.00 96.69 84 LEU A CA 1
ATOM 677 C C . LEU A 1 84 ? 1.546 3.508 1.965 1.00 96.69 84 LEU A C 1
ATOM 679 O O . LEU A 1 84 ? 2.535 4.203 1.733 1.00 96.69 84 LEU A O 1
ATOM 683 N N . GLU A 1 85 ? 0.596 3.289 1.057 1.00 95.12 85 GLU A N 1
ATOM 684 C CA . GLU A 1 85 ? 0.595 3.881 -0.281 1.00 95.12 85 GLU A CA 1
ATOM 685 C C . GLU A 1 85 ? 0.560 5.410 -0.216 1.00 95.12 85 GLU A C 1
ATOM 687 O O . GLU A 1 85 ? 1.398 6.075 -0.819 1.00 95.12 85 GLU A O 1
ATOM 692 N N . LYS A 1 86 ? -0.343 5.982 0.592 1.00 93.31 86 LYS A N 1
ATOM 693 C CA . LYS A 1 86 ? -0.445 7.441 0.767 1.00 93.31 86 LYS A CA 1
ATOM 694 C C . LYS A 1 86 ? 0.802 8.069 1.384 1.00 93.31 86 LYS A C 1
ATOM 696 O O . LYS A 1 86 ? 1.046 9.249 1.165 1.00 93.31 86 LYS A O 1
ATOM 701 N N . GLN A 1 87 ? 1.573 7.307 2.154 1.00 93.81 87 GLN A N 1
ATOM 702 C CA . GLN A 1 87 ? 2.851 7.755 2.702 1.00 93.81 87 GLN A CA 1
ATOM 703 C C . GLN A 1 87 ? 4.035 7.572 1.746 1.00 93.81 87 GLN A C 1
A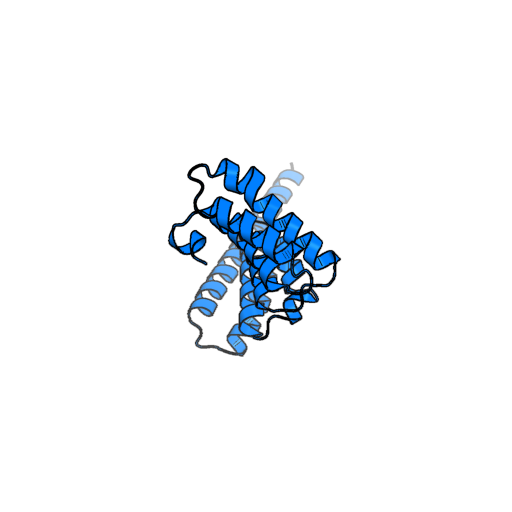TOM 705 O O . GLN A 1 87 ? 5.145 7.964 2.099 1.00 93.81 87 GLN A O 1
ATOM 710 N N . GLY A 1 88 ? 3.840 6.944 0.583 1.00 93.81 88 GLY A N 1
ATOM 711 C CA . GLY A 1 88 ? 4.934 6.639 -0.335 1.00 93.81 88 GLY A CA 1
ATOM 712 C C . GLY A 1 88 ? 5.938 5.643 0.250 1.00 93.81 88 GLY A C 1
ATOM 713 O O . GLY A 1 88 ? 7.140 5.822 0.081 1.00 93.81 88 GLY A O 1
ATOM 714 N N . LYS A 1 89 ? 5.464 4.600 0.952 1.00 95.62 89 LYS A N 1
ATOM 715 C CA . LYS A 1 89 ? 6.309 3.533 1.529 1.00 95.62 89 LYS A CA 1
ATOM 716 C C . LYS A 1 89 ? 6.150 2.196 0.793 1.00 95.62 89 LYS A C 1
ATOM 718 O O . LYS A 1 89 ? 5.607 1.245 1.365 1.00 95.62 89 LYS A O 1
ATOM 723 N N . PRO A 1 90 ? 6.603 2.092 -0.466 1.00 94.69 90 PRO A N 1
ATOM 724 C CA . PRO A 1 90 ? 6.350 0.911 -1.281 1.00 94.69 90 PRO A CA 1
ATOM 725 C C . PRO A 1 90 ? 7.081 -0.353 -0.817 1.00 94.69 90 PRO A C 1
ATOM 727 O O . PRO A 1 90 ? 6.498 -1.425 -0.922 1.00 94.69 90 PRO A O 1
ATOM 730 N N . GLU A 1 91 ? 8.279 -0.253 -0.225 1.00 96.12 91 GLU A N 1
ATOM 731 C CA . GLU A 1 91 ? 8.980 -1.419 0.358 1.00 96.12 91 GLU A CA 1
ATOM 732 C C . GLU A 1 91 ? 8.137 -2.095 1.440 1.00 96.12 91 GLU A C 1
ATOM 734 O O . GLU A 1 91 ? 7.822 -3.279 1.383 1.00 96.12 91 GLU A O 1
ATOM 739 N N . LYS A 1 92 ? 7.679 -1.300 2.404 1.00 96.25 92 LYS A N 1
ATOM 740 C CA . LYS A 1 92 ? 6.862 -1.796 3.506 1.00 96.25 92 LYS A CA 1
ATOM 741 C C . LYS A 1 92 ? 5.503 -2.302 3.029 1.00 96.25 92 LYS A C 1
ATOM 743 O O . LYS A 1 92 ? 4.979 -3.278 3.554 1.00 96.25 92 LYS A O 1
ATOM 748 N N . ARG A 1 93 ? 4.915 -1.644 2.024 1.00 96.81 93 ARG A N 1
ATOM 749 C CA . ARG A 1 93 ? 3.676 -2.108 1.383 1.00 96.81 93 ARG A CA 1
ATOM 750 C C . ARG A 1 93 ? 3.890 -3.482 0.742 1.00 96.81 93 ARG A C 1
ATOM 752 O O . ARG A 1 93 ? 3.063 -4.367 0.950 1.00 96.81 93 ARG A O 1
ATOM 759 N N . LEU A 1 94 ? 5.008 -3.678 0.044 1.00 96.56 94 LEU A N 1
ATOM 760 C CA . LEU A 1 94 ? 5.384 -4.949 -0.570 1.00 96.56 94 LEU A CA 1
ATOM 761 C C . LEU A 1 94 ? 5.552 -6.059 0.478 1.00 96.56 94 LEU A C 1
ATOM 763 O O . LEU A 1 94 ? 4.978 -7.134 0.314 1.00 96.56 94 LEU A O 1
ATOM 767 N N . GLU A 1 95 ? 6.241 -5.780 1.588 1.00 96.31 95 GLU A N 1
ATOM 768 C CA . GLU A 1 95 ? 6.397 -6.723 2.707 1.00 96.31 95 GLU A CA 1
ATOM 76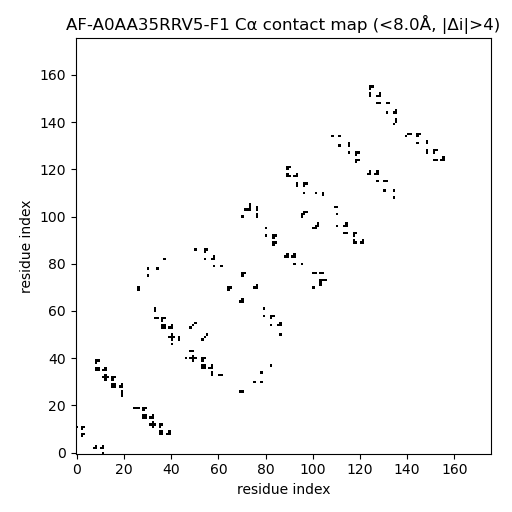9 C C . GLU A 1 95 ? 5.045 -7.196 3.262 1.00 96.31 95 GLU A C 1
ATOM 771 O O . GLU A 1 95 ? 4.851 -8.383 3.530 1.00 96.31 95 GLU A O 1
ATOM 776 N N . VAL A 1 96 ? 4.077 -6.286 3.404 1.00 95.50 96 VAL A N 1
ATOM 777 C CA . VAL A 1 96 ? 2.730 -6.621 3.893 1.00 95.50 96 VAL A CA 1
ATOM 778 C C . VAL A 1 96 ? 1.974 -7.500 2.894 1.00 95.50 96 VAL A C 1
ATOM 780 O O . VAL A 1 96 ? 1.318 -8.461 3.307 1.00 95.50 96 VAL A O 1
ATOM 783 N N . VAL A 1 97 ? 2.072 -7.199 1.593 1.00 95.69 97 VAL A N 1
ATOM 784 C CA . VAL A 1 97 ? 1.413 -7.962 0.517 1.00 95.69 97 VAL A CA 1
ATOM 785 C C . VAL A 1 97 ? 2.010 -9.366 0.366 1.00 95.69 97 VAL A C 1
ATOM 787 O O . VAL A 1 97 ? 1.268 -10.327 0.161 1.00 95.69 97 VAL A O 1
ATOM 790 N N . GLN A 1 98 ? 3.328 -9.510 0.493 1.00 94.12 98 GLN A N 1
ATOM 791 C CA . GLN A 1 98 ? 4.007 -10.808 0.399 1.00 94.12 98 GLN A CA 1
ATOM 792 C C . GLN A 1 98 ? 3.945 -11.607 1.713 1.00 94.12 98 GLN A C 1
ATOM 794 O O . GLN A 1 98 ? 4.078 -12.834 1.719 1.00 94.12 98 GLN A O 1
ATOM 799 N N . GLY A 1 99 ? 3.723 -10.923 2.836 1.00 93.62 99 GLY A N 1
ATOM 800 C CA . GLY A 1 99 ? 3.652 -11.508 4.166 1.00 93.62 99 GLY A CA 1
ATOM 801 C C . GLY A 1 99 ? 2.336 -12.237 4.487 1.00 93.62 99 GLY A C 1
ATOM 802 O O . GLY A 1 99 ? 1.474 -12.456 3.632 1.00 93.62 99 GLY A O 1
ATOM 803 N N . PRO A 1 100 ? 2.143 -12.625 5.763 1.00 92.31 100 PRO A N 1
ATOM 804 C CA . PRO A 1 100 ? 0.936 -13.316 6.219 1.00 92.31 100 PRO A CA 1
ATOM 805 C C . PRO A 1 100 ? -0.354 -12.525 5.975 1.00 92.31 100 PRO A C 1
ATOM 807 O O . PRO A 1 100 ? -1.373 -13.123 5.641 1.00 92.31 100 PRO A O 1
ATOM 810 N N . LEU A 1 101 ? -0.304 -11.195 6.095 1.00 92.69 101 LEU A N 1
ATOM 811 C CA . LEU A 1 101 ? -1.472 -10.327 5.930 1.00 92.69 101 LEU A CA 1
ATOM 812 C C . LEU A 1 101 ? -1.981 -10.313 4.487 1.00 92.69 101 LEU A C 1
ATOM 814 O O . LEU A 1 101 ? -3.187 -10.371 4.263 1.00 92.69 101 LEU A O 1
ATOM 818 N N . GLY A 1 102 ? -1.089 -10.323 3.496 1.00 91.94 102 GLY A N 1
ATOM 819 C CA . GLY A 1 102 ? -1.492 -10.407 2.095 1.00 91.94 102 GLY A CA 1
ATOM 820 C C . GLY A 1 102 ? -2.237 -11.697 1.748 1.00 91.94 102 GLY A C 1
ATOM 821 O O . GLY A 1 102 ? -3.074 -11.696 0.845 1.00 91.94 102 GLY A O 1
ATOM 822 N N . LYS A 1 103 ? -2.032 -12.787 2.504 1.00 92.06 103 LYS A N 1
ATOM 823 C CA . LYS A 1 103 ? -2.793 -14.038 2.329 1.00 92.06 103 LYS A CA 1
ATOM 824 C C . LYS A 1 103 ? -4.281 -13.883 2.649 1.00 92.06 103 LYS A C 1
ATOM 826 O O . LYS A 1 103 ? -5.072 -14.654 2.112 1.00 92.06 103 LYS A O 1
ATOM 831 N N . LEU A 1 104 ? -4.654 -12.892 3.464 1.00 93.12 104 LEU A N 1
ATOM 832 C CA . LEU A 1 104 ? -6.050 -12.573 3.778 1.00 93.12 104 LEU A CA 1
ATOM 833 C C . LEU A 1 104 ? -6.784 -11.931 2.592 1.00 93.12 104 LEU A C 1
ATOM 835 O O . LEU A 1 104 ? -8.010 -11.982 2.540 1.00 93.12 104 LEU A O 1
ATOM 839 N N . ILE A 1 105 ? -6.059 -11.368 1.618 1.00 93.94 105 ILE A N 1
ATOM 840 C CA . ILE A 1 105 ? -6.653 -10.843 0.383 1.00 93.94 105 ILE A CA 1
ATOM 841 C C . ILE A 1 105 ? -7.143 -12.028 -0.446 1.00 93.94 105 ILE A C 1
ATOM 843 O O . ILE A 1 105 ? -6.333 -12.813 -0.955 1.00 93.94 105 ILE A O 1
ATOM 847 N N . ARG A 1 106 ? -8.469 -12.167 -0.566 1.00 90.19 106 ARG A N 1
ATOM 848 C CA . ARG A 1 106 ? -9.118 -13.354 -1.143 1.00 90.19 106 ARG A CA 1
ATOM 849 C C . ARG A 1 106 ? -8.779 -13.547 -2.612 1.00 90.19 106 ARG A C 1
ATOM 851 O O . ARG A 1 106 ? -8.521 -14.668 -3.048 1.00 90.19 106 ARG A O 1
ATOM 858 N N . LYS A 1 107 ? -8.790 -12.462 -3.388 1.00 92.44 107 LYS A N 1
ATOM 859 C CA . LYS A 1 107 ? -8.536 -12.517 -4.828 1.00 92.44 107 LYS A CA 1
ATOM 860 C C . LYS A 1 107 ? -7.038 -12.477 -5.101 1.00 92.44 107 LYS A C 1
ATOM 862 O O . LYS A 1 107 ? -6.377 -11.473 -4.846 1.00 92.44 107 LYS A O 1
ATOM 867 N N . ARG A 1 108 ? -6.509 -13.557 -5.681 1.00 90.12 108 ARG A N 1
ATOM 868 C CA . ARG A 1 108 ? -5.100 -13.632 -6.097 1.00 90.12 108 ARG A CA 1
ATOM 869 C C . ARG A 1 108 ? -4.742 -12.536 -7.100 1.00 90.12 108 ARG A C 1
ATOM 871 O O . ARG A 1 108 ? -3.700 -11.914 -6.954 1.00 90.12 108 ARG A O 1
ATOM 878 N N . GLU A 1 109 ? -5.622 -12.265 -8.060 1.00 89.94 109 GLU A N 1
ATOM 879 C CA . GLU A 1 109 ? -5.444 -11.185 -9.039 1.00 89.94 109 GLU A CA 1
ATOM 880 C C . GLU A 1 109 ? -5.248 -9.823 -8.362 1.00 89.94 109 GLU A C 1
ATOM 882 O O . GLU A 1 109 ? -4.349 -9.073 -8.725 1.00 89.94 109 GLU A O 1
ATOM 887 N N . GLU A 1 110 ? -6.044 -9.521 -7.333 1.00 92.12 110 GLU A N 1
ATOM 888 C CA . GLU A 1 110 ? -5.937 -8.273 -6.574 1.00 92.12 110 GLU A CA 1
ATOM 889 C C . GLU A 1 110 ? -4.627 -8.200 -5.782 1.00 92.12 110 GLU A C 1
ATOM 891 O O . GLU A 1 110 ? -3.968 -7.164 -5.759 1.00 92.12 110 GLU A O 1
ATOM 896 N N . ARG A 1 111 ? -4.192 -9.315 -5.190 1.00 94.31 111 ARG A N 1
ATOM 897 C CA . ARG A 1 111 ? -2.887 -9.390 -4.524 1.00 94.31 111 ARG A CA 1
ATOM 898 C C . ARG A 1 111 ? -1.736 -9.145 -5.503 1.00 94.31 111 ARG A C 1
ATOM 900 O O . ARG A 1 111 ? -0.864 -8.335 -5.207 1.00 94.31 111 ARG A O 1
ATOM 907 N N . ASN A 1 112 ? -1.771 -9.786 -6.673 1.00 94.12 112 ASN A N 1
ATOM 908 C CA . ASN A 1 112 ? -0.770 -9.599 -7.725 1.00 94.12 112 ASN A CA 1
ATOM 909 C C . ASN A 1 112 ? -0.738 -8.140 -8.207 1.00 94.12 112 ASN A C 1
ATOM 911 O O . ASN A 1 112 ? 0.332 -7.603 -8.467 1.00 94.12 112 ASN A O 1
ATOM 915 N N . ARG A 1 113 ? -1.896 -7.471 -8.291 1.00 93.62 113 ARG A N 1
ATOM 916 C CA . ARG A 1 113 ? -1.975 -6.041 -8.629 1.00 93.62 113 ARG A CA 1
ATOM 917 C C . ARG A 1 113 ? -1.259 -5.165 -7.615 1.00 93.62 113 ARG A C 1
ATOM 919 O O . ARG A 1 113 ? -0.435 -4.344 -8.002 1.00 93.62 113 ARG A O 1
ATOM 926 N N . LEU A 1 114 ? -1.552 -5.363 -6.334 1.00 95.19 114 LEU A N 1
ATOM 927 C CA . LEU A 1 114 ? -0.936 -4.594 -5.254 1.00 95.19 114 LEU A CA 1
ATOM 928 C C . LEU A 1 114 ? 0.581 -4.810 -5.219 1.00 95.19 114 LEU A C 1
ATOM 930 O O . LEU A 1 114 ? 1.335 -3.859 -5.022 1.00 95.19 114 LEU A O 1
ATOM 934 N N . GLU A 1 115 ? 1.031 -6.044 -5.447 1.00 95.88 115 GLU A N 1
ATOM 935 C CA . GLU A 1 115 ? 2.450 -6.375 -5.557 1.00 95.88 115 GLU A CA 1
ATOM 936 C C . GLU A 1 115 ? 3.104 -5.697 -6.770 1.00 95.88 115 GLU A C 1
ATOM 938 O O . GLU A 1 115 ? 4.150 -5.062 -6.633 1.00 95.88 115 GLU A O 1
ATOM 943 N N . LEU A 1 116 ? 2.460 -5.762 -7.939 1.00 96.06 116 LEU A N 1
ATOM 944 C CA . LEU A 1 116 ? 2.935 -5.122 -9.162 1.00 96.06 116 LEU A CA 1
ATOM 945 C C . LEU A 1 116 ? 3.105 -3.611 -8.980 1.00 96.06 116 LEU A C 1
ATOM 947 O O . LEU A 1 116 ? 4.150 -3.070 -9.326 1.00 96.06 116 LEU A O 1
ATOM 951 N N . GLU A 1 117 ? 2.113 -2.931 -8.408 1.00 95.19 117 GLU A N 1
ATOM 952 C CA . GLU A 1 117 ? 2.192 -1.496 -8.111 1.00 95.19 117 GLU A CA 1
ATOM 953 C C . GLU A 1 117 ? 3.406 -1.154 -7.238 1.00 95.19 117 GLU A C 1
ATOM 955 O O . GLU A 1 117 ? 4.080 -0.153 -7.484 1.00 95.19 117 GLU A O 1
ATOM 960 N N . CYS A 1 118 ? 3.722 -2.000 -6.248 1.00 95.94 118 CYS A N 1
ATOM 961 C CA . CYS A 1 118 ? 4.902 -1.804 -5.411 1.00 95.94 118 CYS A CA 1
ATOM 962 C C . CYS A 1 118 ? 6.192 -1.951 -6.231 1.00 95.94 118 CYS A C 1
ATOM 964 O O . CYS A 1 118 ? 7.039 -1.061 -6.177 1.00 95.94 118 CYS A O 1
ATOM 966 N N . HIS A 1 119 ? 6.324 -3.009 -7.038 1.00 95.94 119 HIS A N 1
ATOM 967 C CA . HIS A 1 119 ? 7.504 -3.212 -7.894 1.00 95.94 119 HIS A CA 1
ATOM 968 C C . HIS A 1 119 ? 7.716 -2.062 -8.880 1.00 95.94 119 HIS A C 1
ATOM 970 O O . HIS A 1 119 ? 8.841 -1.590 -9.031 1.00 95.94 119 HIS A O 1
ATOM 976 N N . LEU A 1 120 ? 6.639 -1.553 -9.487 1.00 95.19 120 LEU A N 1
ATOM 977 C CA . LEU A 1 120 ? 6.695 -0.396 -10.384 1.00 95.19 120 LEU A CA 1
ATOM 978 C C . LEU A 1 120 ? 7.158 0.869 -9.653 1.00 95.19 120 LEU A C 1
ATOM 980 O O . LEU A 1 120 ? 8.029 1.582 -10.144 1.00 95.19 120 LEU A O 1
ATOM 984 N N . SER A 1 121 ? 6.619 1.136 -8.461 1.00 94.38 121 SER A N 1
ATOM 985 C CA . SER A 1 121 ? 7.018 2.306 -7.665 1.00 94.38 121 SER A CA 1
ATOM 986 C C . SER A 1 121 ? 8.467 2.242 -7.163 1.00 94.38 121 SER A C 1
ATOM 988 O O . SER A 1 121 ? 9.087 3.282 -6.957 1.00 94.38 121 SER A O 1
ATOM 990 N N . LEU A 1 122 ? 9.012 1.032 -7.004 1.00 94.75 122 LEU A N 1
ATOM 991 C CA . LEU A 1 122 ? 10.404 0.772 -6.629 1.00 94.75 122 LEU A CA 1
ATOM 992 C C . LEU A 1 122 ? 11.350 0.674 -7.829 1.00 94.75 122 LEU A C 1
ATOM 994 O O . LEU A 1 122 ? 12.541 0.461 -7.626 1.00 94.75 122 LEU A O 1
ATOM 998 N N . GLN A 1 123 ? 10.834 0.790 -9.057 1.00 94.12 123 GLN A N 1
ATOM 999 C CA . GLN A 1 123 ? 11.595 0.582 -10.295 1.00 94.12 123 GLN A CA 1
ATOM 1000 C C . GLN A 1 123 ? 12.269 -0.802 -10.356 1.00 94.12 123 GLN A C 1
ATOM 1002 O O . GLN A 1 123 ? 13.307 -0.987 -10.982 1.00 94.12 123 GLN A O 1
ATOM 1007 N N . ARG A 1 124 ? 11.672 -1.816 -9.716 1.00 94.81 124 ARG A N 1
ATOM 1008 C CA . ARG A 1 124 ? 12.140 -3.209 -9.768 1.00 94.81 124 ARG A CA 1
ATOM 1009 C C . ARG A 1 124 ? 11.566 -3.896 -10.996 1.00 94.81 124 ARG A C 1
ATOM 1011 O O . ARG A 1 124 ? 10.645 -4.713 -10.914 1.00 94.81 124 ARG A O 1
ATOM 1018 N N . TRP A 1 125 ? 12.080 -3.526 -12.162 1.00 94.62 125 TRP A N 1
ATOM 1019 C CA . TRP A 1 125 ? 11.491 -3.942 -13.433 1.00 94.62 125 TRP A CA 1
ATOM 1020 C C . TRP A 1 125 ? 11.581 -5.447 -13.677 1.00 94.62 125 TRP A C 1
ATOM 1022 O O . TRP A 1 125 ? 10.654 -6.019 -14.247 1.00 94.62 125 TRP A O 1
ATOM 1032 N N . ASP A 1 126 ? 12.652 -6.107 -13.231 1.00 93.81 126 ASP A N 1
ATOM 1033 C CA . ASP A 1 126 ? 12.787 -7.563 -13.350 1.00 93.81 126 ASP A CA 1
ATOM 1034 C C . ASP A 1 126 ? 11.684 -8.301 -12.581 1.00 93.81 126 ASP A C 1
ATOM 1036 O O . ASP A 1 126 ? 11.045 -9.208 -13.119 1.00 93.81 126 ASP A O 1
ATOM 1040 N N . ASP A 1 127 ? 11.410 -7.879 -11.346 1.00 95.19 127 ASP A N 1
ATOM 1041 C CA . ASP A 1 127 ? 10.335 -8.433 -10.520 1.00 95.19 127 ASP A CA 1
ATOM 1042 C C . ASP A 1 127 ? 8.962 -8.167 -11.138 1.00 95.19 127 ASP A C 1
ATOM 1044 O O . ASP A 1 127 ? 8.156 -9.092 -11.286 1.00 95.19 127 ASP A O 1
ATOM 1048 N N . ALA A 1 128 ? 8.729 -6.928 -11.582 1.00 95.75 128 ALA A N 1
ATOM 1049 C CA . ALA A 1 128 ? 7.496 -6.532 -12.251 1.00 95.75 128 ALA A CA 1
ATOM 1050 C C . ALA A 1 128 ? 7.241 -7.371 -13.513 1.00 95.75 128 ALA A C 1
ATOM 1052 O O . ALA A 1 128 ? 6.137 -7.874 -13.708 1.00 95.75 128 ALA A O 1
ATOM 1053 N N . VAL A 1 129 ? 8.261 -7.580 -14.352 1.00 95.19 129 VAL A N 1
ATOM 1054 C CA . VAL A 1 129 ? 8.166 -8.390 -15.576 1.00 95.19 129 VAL A CA 1
ATOM 1055 C C . VAL A 1 129 ? 7.894 -9.856 -15.259 1.00 95.19 129 VAL A C 1
ATOM 1057 O O . VAL A 1 129 ? 7.062 -10.472 -15.930 1.00 95.19 129 VAL A O 1
ATOM 1060 N N . ARG A 1 130 ? 8.555 -10.431 -14.246 1.00 96.00 130 ARG A N 1
ATOM 1061 C CA . ARG A 1 130 ? 8.297 -11.818 -13.824 1.00 96.00 130 ARG A CA 1
ATOM 1062 C C . ARG A 1 130 ? 6.841 -12.005 -13.408 1.00 96.00 130 ARG A C 1
ATOM 1064 O O . ARG A 1 130 ? 6.195 -12.948 -13.868 1.00 96.00 130 ARG A O 1
ATOM 1071 N N . LEU A 1 131 ? 6.318 -11.085 -12.600 1.00 95.69 131 LEU A N 1
ATOM 1072 C CA . LEU A 1 131 ? 4.933 -11.117 -12.142 1.00 95.69 131 LEU A CA 1
ATOM 1073 C C . LEU A 1 131 ? 3.942 -10.897 -13.294 1.00 95.69 131 LEU A C 1
ATOM 1075 O O . LEU A 1 131 ? 3.016 -11.689 -13.460 1.00 95.69 131 LEU A O 1
ATOM 1079 N N . LEU A 1 132 ? 4.174 -9.891 -14.142 1.00 94.88 132 LEU A N 1
ATOM 1080 C CA . LEU A 1 132 ? 3.350 -9.606 -15.323 1.00 94.88 132 LEU A CA 1
ATOM 1081 C C . LEU A 1 132 ? 3.310 -10.777 -16.298 1.00 94.88 132 LEU A C 1
ATOM 1083 O O . LEU A 1 132 ? 2.255 -11.087 -16.834 1.00 94.88 132 LEU A O 1
ATOM 1087 N N . THR A 1 133 ? 4.431 -11.468 -16.499 1.00 95.00 133 THR A N 1
ATOM 1088 C CA . THR A 1 133 ? 4.476 -12.659 -17.356 1.00 95.00 133 THR A CA 1
ATOM 10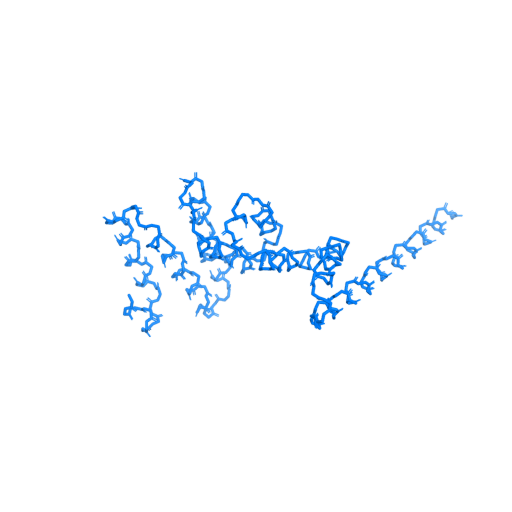89 C C . THR A 1 133 ? 3.571 -13.760 -16.806 1.00 95.00 133 THR A C 1
ATOM 1091 O O . THR A 1 133 ? 2.878 -14.425 -17.573 1.00 95.00 133 THR A O 1
ATOM 1094 N N . ALA A 1 134 ? 3.546 -13.959 -15.484 1.00 94.62 134 ALA A N 1
ATOM 1095 C CA . ALA A 1 134 ? 2.632 -14.911 -14.860 1.00 94.62 134 ALA A CA 1
ATOM 1096 C C . ALA A 1 134 ? 1.165 -14.471 -15.013 1.00 94.62 134 ALA A C 1
ATOM 1098 O O . ALA A 1 134 ? 0.329 -15.287 -15.389 1.00 94.62 134 ALA A O 1
ATOM 1099 N N . MET A 1 135 ? 0.868 -13.185 -14.800 1.00 94.00 135 MET A N 1
ATOM 1100 C CA . MET A 1 135 ? -0.483 -12.627 -14.955 1.00 94.00 135 MET A CA 1
ATOM 1101 C C . MET A 1 135 ? -0.999 -12.722 -16.398 1.00 94.00 135 MET A C 1
ATOM 1103 O O . MET A 1 135 ? -2.120 -13.167 -16.618 1.00 94.00 135 MET A O 1
ATOM 1107 N N . LEU A 1 136 ? -0.174 -12.376 -17.389 1.00 94.81 136 LEU A N 1
ATOM 1108 C CA . LEU A 1 136 ? -0.522 -12.436 -18.812 1.00 94.81 136 LEU A CA 1
ATOM 1109 C C . LEU A 1 136 ? -0.674 -13.869 -19.328 1.00 94.81 136 LEU A C 1
ATOM 1111 O O . LEU A 1 136 ? -1.422 -14.103 -20.267 1.00 94.81 136 LEU A O 1
ATOM 1115 N N . ARG A 1 137 ? 0.009 -14.851 -18.728 1.00 93.75 137 ARG A N 1
ATOM 1116 C CA . ARG A 1 137 ? -0.241 -16.268 -19.044 1.00 93.75 137 ARG A CA 1
ATOM 1117 C C . ARG A 1 137 ? -1.617 -16.725 -18.571 1.00 93.75 137 ARG A C 1
ATOM 1119 O O . ARG A 1 137 ? -2.216 -17.573 -19.221 1.00 93.75 137 ARG A O 1
ATOM 1126 N N . GLU A 1 138 ? -2.088 -16.192 -17.446 1.00 91.88 138 GLU A N 1
ATOM 1127 C CA . GLU A 1 138 ? -3.420 -16.489 -16.910 1.00 91.88 138 GLU A CA 1
ATOM 1128 C C . GLU A 1 138 ? -4.514 -15.729 -17.674 1.00 91.88 138 GLU A C 1
ATOM 1130 O O . GLU A 1 138 ? -5.566 -16.297 -17.954 1.00 91.88 138 GLU A O 1
ATOM 1135 N N . ASN A 1 139 ? -4.256 -14.475 -18.057 1.00 91.81 139 ASN A N 1
ATOM 1136 C CA . ASN A 1 139 ? -5.181 -13.647 -18.826 1.00 91.81 139 ASN A CA 1
ATOM 1137 C C . ASN A 1 139 ? -4.454 -12.856 -19.936 1.00 91.81 139 ASN A C 1
ATOM 1139 O O . ASN A 1 139 ? -4.073 -11.700 -19.718 1.00 91.81 139 ASN A O 1
ATOM 1143 N N . PRO A 1 140 ? -4.268 -13.455 -21.128 1.00 91.06 140 PRO A N 1
ATOM 1144 C CA . PRO A 1 140 ? -3.527 -12.831 -22.228 1.00 91.06 140 PRO A CA 1
ATOM 1145 C C . PRO A 1 140 ? -4.179 -11.568 -22.793 1.00 91.06 140 PRO A C 1
ATOM 1147 O O . PRO A 1 140 ? -3.476 -10.710 -23.318 1.00 91.06 140 PRO A O 1
ATOM 1150 N N . ASP A 1 141 ? -5.500 -11.430 -22.661 1.00 93.00 141 ASP A N 1
ATOM 1151 C CA . ASP A 1 141 ? -6.273 -10.342 -23.273 1.00 93.00 141 ASP A CA 1
ATOM 1152 C C . ASP A 1 141 ? -6.324 -9.075 -22.404 1.00 93.00 141 ASP A C 1
ATOM 1154 O O . ASP A 1 141 ? -6.961 -8.077 -22.760 1.00 93.00 141 ASP A O 1
ATOM 1158 N N . HIS A 1 142 ? -5.657 -9.073 -21.246 1.00 92.88 142 HIS A N 1
ATOM 1159 C CA . HIS A 1 142 ? -5.660 -7.916 -20.363 1.00 92.88 142 HIS A CA 1
ATOM 1160 C C . HIS A 1 142 ? -4.760 -6.791 -20.902 1.00 92.88 142 HIS A C 1
ATOM 1162 O O . HIS A 1 142 ? -3.596 -6.658 -20.523 1.00 92.88 142 HIS A O 1
ATOM 1168 N N . TRP A 1 143 ? -5.324 -5.922 -21.749 1.00 92.88 143 TRP A N 1
ATOM 1169 C CA . TRP A 1 143 ? -4.600 -4.850 -22.449 1.00 92.88 143 TRP A CA 1
ATOM 1170 C C . TRP A 1 143 ? -3.680 -4.006 -21.555 1.00 92.88 143 TRP A C 1
ATOM 1172 O O . TRP A 1 143 ? -2.521 -3.784 -21.898 1.00 92.88 143 TRP A O 1
ATOM 1182 N N . LYS A 1 144 ? -4.152 -3.581 -20.375 1.00 93.19 144 LYS A N 1
ATOM 1183 C CA . LYS A 1 144 ? -3.325 -2.761 -19.470 1.00 93.19 144 LYS A CA 1
ATOM 1184 C C . LYS A 1 144 ? -2.073 -3.500 -18.986 1.00 93.19 144 LYS A C 1
ATOM 1186 O O . LYS A 1 144 ? -1.072 -2.862 -18.695 1.00 93.19 144 LYS A O 1
ATOM 1191 N N . ASP A 1 145 ? -2.112 -4.829 -18.905 1.00 93.56 145 ASP A N 1
ATOM 1192 C CA . ASP A 1 145 ? -0.957 -5.619 -18.449 1.00 93.56 145 ASP A CA 1
ATOM 1193 C C . ASP A 1 145 ? 0.075 -5.743 -19.550 1.00 93.56 145 ASP A C 1
ATOM 1195 O O . ASP A 1 145 ? 1.269 -5.683 -19.277 1.00 93.56 145 ASP A O 1
ATOM 1199 N N . ILE A 1 146 ? -0.390 -5.834 -20.795 1.00 94.75 146 ILE A N 1
ATOM 1200 C CA . ILE A 1 146 ? 0.460 -5.784 -21.981 1.00 94.75 146 ILE A CA 1
ATOM 1201 C C . ILE A 1 146 ? 1.155 -4.421 -22.060 1.00 94.75 146 ILE A C 1
ATOM 1203 O O . ILE A 1 146 ? 2.369 -4.364 -22.244 1.00 94.75 146 ILE A O 1
ATOM 1207 N N . GLU A 1 147 ? 0.413 -3.328 -21.872 1.00 95.81 147 GLU A N 1
ATOM 1208 C CA . GLU A 1 147 ? 0.953 -1.964 -21.900 1.00 95.81 147 GLU A CA 1
ATOM 1209 C C . GLU A 1 147 ? 2.043 -1.764 -20.836 1.00 95.81 147 GLU A C 1
ATOM 1211 O O . GLU A 1 147 ? 3.155 -1.320 -21.146 1.00 95.81 147 GLU A O 1
ATOM 1216 N N . VAL A 1 148 ? 1.763 -2.158 -19.589 1.00 95.50 148 VAL A N 1
ATOM 1217 C CA . VAL A 1 148 ? 2.740 -2.077 -18.495 1.00 95.50 148 VAL A CA 1
ATOM 1218 C C . VAL A 1 148 ? 3.929 -3.002 -18.761 1.00 95.50 148 VAL A C 1
ATOM 1220 O O . VAL A 1 148 ? 5.068 -2.592 -18.565 1.00 95.50 148 VAL A O 1
ATOM 1223 N N . TYR A 1 149 ? 3.705 -4.218 -19.262 1.00 95.94 149 TYR A N 1
ATOM 1224 C CA . TYR A 1 149 ? 4.777 -5.154 -19.606 1.00 95.94 149 TYR A CA 1
ATOM 1225 C C . TYR A 1 149 ? 5.733 -4.578 -20.651 1.00 95.94 149 TYR A C 1
ATOM 1227 O O . TYR A 1 149 ? 6.946 -4.601 -20.441 1.00 95.94 149 TYR A O 1
ATOM 1235 N N . ILE A 1 150 ? 5.210 -4.018 -21.746 1.00 95.50 150 ILE A N 1
ATOM 1236 C CA . ILE A 1 150 ? 6.027 -3.378 -22.786 1.00 95.50 150 ILE A CA 1
ATOM 1237 C C . ILE A 1 150 ? 6.821 -2.214 -22.185 1.00 95.50 150 ILE A C 1
ATOM 1239 O O . ILE A 1 150 ? 8.021 -2.097 -22.431 1.00 95.50 150 ILE A O 1
ATOM 1243 N N . SER A 1 151 ? 6.175 -1.398 -21.350 1.00 95.94 151 SER A N 1
ATOM 1244 C CA . SER A 1 151 ? 6.810 -0.257 -20.685 1.00 95.94 151 SER A CA 1
ATOM 1245 C C . SER A 1 151 ? 7.969 -0.705 -19.787 1.00 95.94 151 SER A C 1
ATOM 1247 O O . SER A 1 151 ? 9.080 -0.194 -19.919 1.00 95.94 151 SER A O 1
ATOM 1249 N N . CYS A 1 152 ? 7.762 -1.731 -18.956 1.00 95.25 152 CYS A N 1
ATOM 1250 C CA . CYS A 1 152 ? 8.814 -2.316 -18.124 1.00 95.25 152 CYS A CA 1
ATOM 1251 C C . CYS A 1 152 ? 9.972 -2.880 -18.959 1.00 95.25 152 CYS A C 1
ATOM 1253 O O . CYS A 1 152 ? 11.129 -2.705 -18.591 1.00 95.25 152 CYS A O 1
ATOM 1255 N N . GLN A 1 153 ? 9.697 -3.544 -20.087 1.00 95.12 153 GLN A N 1
ATOM 1256 C CA . GLN A 1 153 ? 10.754 -4.071 -20.961 1.00 95.12 153 GLN A CA 1
ATOM 1257 C C . GLN A 1 153 ? 11.598 -2.957 -21.588 1.00 95.12 153 GLN A C 1
ATOM 1259 O O . GLN A 1 153 ? 12.817 -3.094 -21.702 1.00 95.12 153 GLN A O 1
ATOM 1264 N N . ILE A 1 154 ? 10.966 -1.844 -21.965 1.00 95.12 154 ILE A N 1
ATOM 1265 C CA . ILE A 1 154 ? 11.666 -0.667 -22.482 1.00 95.12 154 ILE A CA 1
ATOM 1266 C C . ILE A 1 154 ? 12.579 -0.071 -21.405 1.00 95.12 154 ILE A C 1
ATOM 1268 O O . ILE A 1 154 ? 13.734 0.233 -21.704 1.00 95.12 154 ILE A O 1
ATOM 1272 N N . GLU A 1 155 ? 12.101 0.073 -20.166 1.00 94.19 155 GLU A N 1
ATOM 1273 C CA . GLU A 1 155 ? 12.926 0.595 -19.067 1.00 94.19 155 GLU A CA 1
ATOM 1274 C C . GLU A 1 155 ? 14.111 -0.328 -18.745 1.00 94.19 155 GLU A C 1
ATOM 1276 O O . GLU A 1 155 ? 15.245 0.146 -18.684 1.00 94.19 155 GLU A O 1
ATOM 1281 N N . ARG A 1 156 ? 13.905 -1.652 -18.706 1.00 92.81 156 ARG A N 1
ATOM 1282 C CA . ARG A 1 156 ? 15.000 -2.637 -18.561 1.00 92.81 156 ARG A CA 1
ATOM 1283 C C . ARG A 1 156 ? 16.058 -2.492 -19.649 1.00 92.81 156 ARG A C 1
ATOM 1285 O O . ARG A 1 156 ? 17.258 -2.520 -19.379 1.00 92.81 156 ARG A O 1
ATOM 1292 N N . TYR A 1 157 ? 15.625 -2.328 -20.899 1.00 93.69 157 TYR A N 1
ATOM 1293 C CA . TYR A 1 157 ? 16.552 -2.134 -22.010 1.00 93.69 157 TYR A CA 1
ATOM 1294 C C . TYR A 1 157 ? 17.348 -0.830 -21.855 1.00 93.69 157 TYR A C 1
ATOM 1296 O O . TYR A 1 157 ? 18.566 -0.831 -22.034 1.00 93.69 157 TYR A O 1
ATOM 1304 N N . LYS A 1 158 ? 16.696 0.274 -21.472 1.00 93.56 158 LYS A N 1
ATOM 1305 C CA . LYS A 1 158 ? 17.373 1.556 -21.216 1.00 93.56 158 LYS A CA 1
ATOM 1306 C C . LYS A 1 158 ? 18.426 1.441 -20.113 1.00 93.56 158 LYS A C 1
ATOM 1308 O O . LYS A 1 158 ? 19.518 1.980 -20.288 1.00 93.56 158 LYS A O 1
ATOM 1313 N N . GLU A 1 159 ? 18.125 0.737 -19.024 1.00 90.69 159 GLU A N 1
ATOM 1314 C CA . GLU A 1 159 ? 19.076 0.482 -17.936 1.00 90.69 159 GLU A CA 1
ATOM 1315 C C . GLU A 1 159 ? 20.300 -0.290 -18.435 1.00 90.69 159 GLU A C 1
ATOM 1317 O O . GLU A 1 159 ? 21.420 0.186 -18.259 1.00 90.69 159 GLU A O 1
ATOM 1322 N N . SER A 1 160 ? 20.097 -1.371 -19.196 1.00 90.00 160 SER A N 1
ATOM 1323 C CA . SER A 1 160 ? 21.208 -2.145 -19.776 1.00 90.00 160 SER A CA 1
ATOM 1324 C C . SER A 1 160 ? 22.106 -1.313 -20.705 1.00 90.00 160 SER A C 1
ATOM 1326 O O . SER A 1 160 ? 23.330 -1.449 -20.710 1.00 90.00 160 SER A O 1
ATOM 1328 N N . VAL A 1 161 ? 21.515 -0.394 -21.478 1.00 91.88 161 VAL A N 1
ATOM 1329 C CA . VAL A 1 161 ? 22.264 0.508 -22.362 1.00 91.88 161 VAL A CA 1
ATOM 1330 C C . VAL A 1 161 ? 23.040 1.549 -21.553 1.00 91.88 161 VAL A C 1
ATOM 1332 O O . VAL A 1 161 ? 24.139 1.936 -21.957 1.00 91.88 161 VAL A O 1
ATOM 1335 N N . ARG A 1 162 ? 22.484 2.027 -20.434 1.00 90.19 162 ARG A N 1
ATOM 1336 C CA . ARG A 1 162 ? 23.159 2.973 -19.537 1.00 90.19 162 ARG A CA 1
ATOM 1337 C C . ARG A 1 162 ? 24.3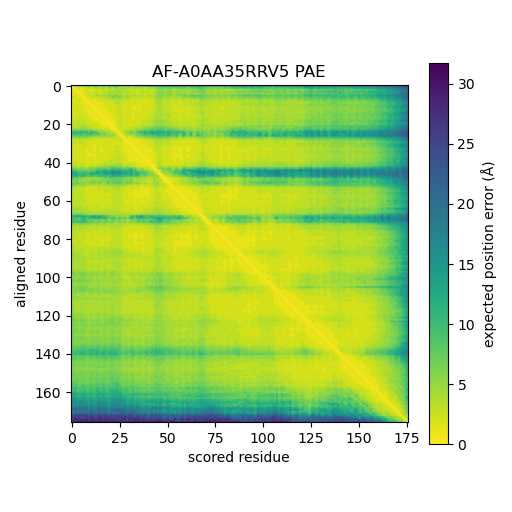81 2.323 -18.890 1.00 90.19 162 ARG A C 1
ATOM 1339 O O . ARG A 1 162 ? 25.471 2.879 -18.995 1.00 90.19 162 ARG A O 1
ATOM 1346 N N . GLU A 1 163 ? 24.220 1.128 -18.332 1.00 88.25 163 GLU A N 1
ATOM 1347 C CA . GLU A 1 163 ? 25.303 0.357 -17.707 1.00 88.25 163 GLU A CA 1
ATOM 1348 C C . GLU A 1 163 ? 26.443 0.072 -18.697 1.00 88.25 163 GLU A C 1
ATOM 1350 O O . GLU A 1 163 ? 27.610 0.336 -18.407 1.00 88.25 163 GLU A O 1
ATOM 1355 N N . ALA A 1 164 ? 26.117 -0.352 -19.924 1.00 88.06 164 ALA A N 1
ATOM 1356 C CA . ALA A 1 164 ? 27.118 -0.609 -20.961 1.00 88.06 164 ALA A CA 1
ATOM 1357 C C . ALA A 1 164 ? 27.937 0.643 -21.343 1.00 88.06 164 ALA A C 1
ATOM 1359 O O . ALA A 1 164 ? 29.129 0.544 -21.653 1.00 88.06 164 ALA A O 1
ATOM 1360 N N . LYS A 1 165 ? 27.318 1.832 -21.326 1.00 88.25 165 LYS A N 1
ATOM 1361 C CA . LYS A 1 165 ? 28.015 3.105 -21.578 1.00 88.25 165 LYS A CA 1
ATOM 1362 C C . LYS A 1 165 ? 28.940 3.479 -20.422 1.00 88.25 165 LYS A C 1
ATOM 1364 O O . LYS A 1 165 ? 30.085 3.850 -20.675 1.00 88.25 165 LYS A O 1
ATOM 1369 N N . GLU A 1 166 ? 28.473 3.343 -19.183 1.00 86.88 166 GLU A N 1
ATOM 1370 C CA . GLU A 1 166 ? 29.263 3.623 -17.978 1.00 86.88 166 GLU A CA 1
ATOM 1371 C C . GLU A 1 166 ? 30.497 2.713 -17.892 1.00 86.88 166 GLU A C 1
ATOM 1373 O O . GLU A 1 166 ? 31.612 3.191 -17.667 1.00 86.88 166 GLU A O 1
ATOM 1378 N N . GLU A 1 167 ? 30.344 1.417 -18.179 1.00 81.94 167 GLU A N 1
ATOM 1379 C CA . GLU A 1 167 ? 31.472 0.485 -18.255 1.00 81.94 167 GLU A CA 1
ATOM 1380 C C . GLU A 1 167 ? 32.493 0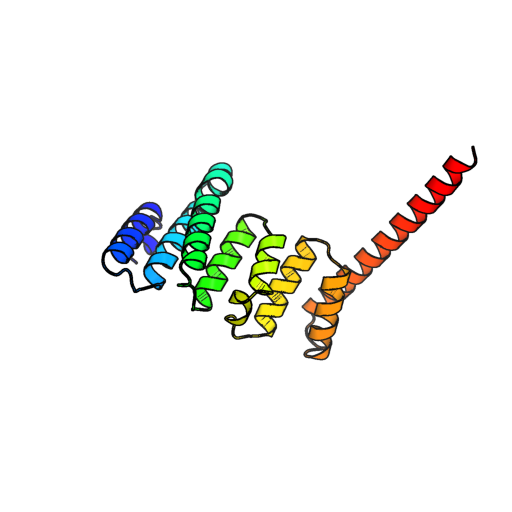.873 -19.331 1.00 81.94 167 GLU A C 1
ATOM 1382 O O . GLU A 1 167 ? 33.706 0.756 -19.129 1.00 81.94 167 GLU A O 1
ATOM 1387 N N . HIS A 1 168 ? 32.017 1.315 -20.497 1.00 79.81 168 HIS A N 1
ATOM 1388 C CA . HIS A 1 168 ? 32.880 1.734 -21.594 1.00 79.81 168 HIS A CA 1
ATOM 1389 C C . HIS A 1 168 ? 33.664 3.013 -21.247 1.00 79.81 168 HIS A C 1
ATOM 1391 O O . HIS A 1 168 ? 34.850 3.117 -21.568 1.00 79.81 168 HIS A O 1
ATOM 1397 N N . GLU A 1 169 ? 33.045 3.972 -20.554 1.00 81.19 169 GLU A N 1
ATOM 1398 C CA . GLU A 1 169 ? 33.715 5.188 -20.073 1.00 81.19 169 GLU A CA 1
ATOM 1399 C C . GLU A 1 169 ? 34.731 4.904 -18.956 1.00 81.19 169 GLU A C 1
ATOM 1401 O O . GLU A 1 169 ? 35.850 5.421 -19.001 1.00 81.19 169 GLU A O 1
ATOM 1406 N N . MET A 1 170 ? 34.396 4.027 -18.005 1.00 75.00 170 MET A N 1
ATOM 1407 C CA . MET A 1 170 ? 35.315 3.565 -16.955 1.00 75.00 170 MET A CA 1
ATOM 1408 C C . MET A 1 170 ? 36.561 2.889 -17.549 1.00 75.00 170 MET A C 1
ATOM 1410 O O . MET A 1 170 ? 37.688 3.191 -17.154 1.00 75.00 170 MET A O 1
ATOM 1414 N N . LYS A 1 171 ? 36.380 2.024 -18.558 1.00 77.25 171 LYS A N 1
ATOM 1415 C CA . LYS A 1 171 ? 37.487 1.363 -19.278 1.00 77.25 171 LYS A CA 1
ATOM 1416 C C . LYS A 1 171 ? 38.362 2.344 -20.064 1.00 77.25 171 LYS A C 1
ATOM 1418 O O . LYS A 1 171 ? 39.535 2.048 -20.284 1.00 77.25 171 LYS A O 1
ATOM 1423 N N . LYS A 1 172 ? 37.816 3.489 -20.489 1.00 72.56 172 LYS A N 1
ATOM 1424 C CA . LYS A 1 172 ? 38.573 4.571 -21.136 1.00 72.56 172 LYS A CA 1
ATOM 1425 C C . LYS A 1 172 ? 39.421 5.354 -20.129 1.00 72.56 172 LYS A C 1
ATOM 1427 O O . LYS A 1 172 ? 40.585 5.599 -20.409 1.00 72.56 172 LYS A O 1
ATOM 1432 N N . ARG A 1 173 ? 38.865 5.677 -18.955 1.00 70.75 173 ARG A N 1
ATOM 1433 C CA . ARG A 1 173 ? 39.558 6.423 -17.885 1.00 70.75 173 ARG A CA 1
ATOM 1434 C C . ARG A 1 173 ? 40.660 5.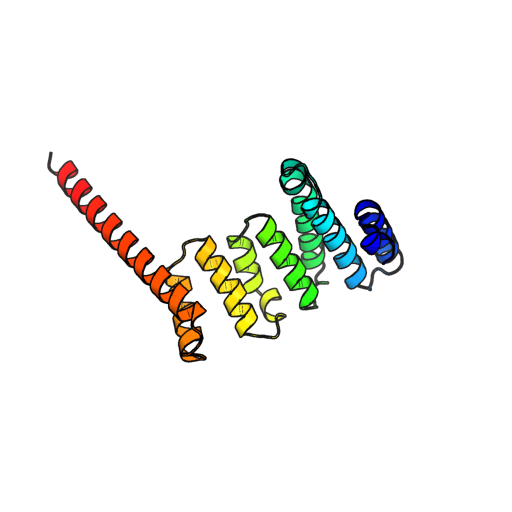629 -17.181 1.00 70.75 173 ARG A C 1
ATOM 1436 O O . ARG A 1 173 ? 41.623 6.223 -16.735 1.00 70.75 173 ARG A O 1
ATOM 1443 N N . GLY A 1 174 ? 40.542 4.305 -17.083 1.00 61.00 174 GLY A N 1
ATOM 1444 C CA . GLY A 1 174 ? 41.586 3.450 -16.494 1.00 61.00 174 GLY A CA 1
ATOM 1445 C C . GLY A 1 174 ? 42.767 3.128 -17.422 1.00 61.00 174 GLY A C 1
ATOM 1446 O O . GLY A 1 174 ? 43.607 2.309 -17.059 1.00 61.00 174 GLY A O 1
ATOM 1447 N N . ARG A 1 175 ? 42.796 3.688 -18.639 1.00 56.69 175 ARG A N 1
ATOM 1448 C CA . ARG A 1 175 ? 43.877 3.518 -19.628 1.00 56.69 175 ARG A CA 1
ATOM 1449 C C . ARG A 1 175 ? 44.686 4.802 -19.872 1.00 56.69 175 ARG A C 1
ATOM 1451 O O . ARG A 1 175 ? 45.591 4.763 -20.703 1.00 56.69 175 ARG A O 1
ATOM 1458 N N . GLU A 1 176 ? 44.352 5.892 -19.183 1.00 47.47 176 GLU A N 1
ATOM 1459 C CA . GLU A 1 176 ? 45.135 7.137 -19.098 1.00 47.47 176 GLU A CA 1
ATOM 1460 C C . GLU A 1 176 ? 45.915 7.163 -17.779 1.00 47.47 176 GLU A C 1
ATOM 1462 O O . GLU A 1 176 ? 47.074 7.633 -17.802 1.00 47.47 176 GLU A O 1
#

Radius of gyration: 21.29 Å; Cα contacts (8 Å, |Δi|>4): 154; chains: 1; bounding box: 69×39×48 Å

Mean predicted aligned error: 5.66 Å

Sequence (176 aa):
MAFVRVGNYHKQQQTALQLHKAFPDNGPYYCWRVMSIVMQAHKSTDGSLANSMFLPLAEKLMEKYVAEKKLDVEEEVKLYLMVLEKQGKPEKRLEVVQGPLGKLIRKREERNRLELECHLSLQRWDDAVRLLTAMLRENPDHWKDIEVYISCQIERYKESVREAKEEHEMKKRGRE